Protein AF-A0A948BSV2-F1 (afdb_monomer)

Solvent-accessible surface area (backbone atoms only — not comparable to full-atom values): 12204 Å² total; per-residue (Å²): 133,83,90,84,91,90,84,92,81,91,85,84,90,86,90,88,87,88,84,88,88,82,87,77,81,75,79,64,66,68,58,57,52,53,52,52,52,52,53,51,51,54,49,50,51,52,51,51,52,51,50,52,50,48,50,53,50,48,53,65,67,64,44,73,76,69,68,87,73,65,77,72,71,57,87,79,64,66,93,83,72,59,52,78,78,44,68,70,62,93,48,102,83,51,86,59,39,58,26,35,53,96,90,41,45,30,25,37,88,92,45,84,39,79,55,79,94,67,52,73,91,53,52,33,33,71,54,83,42,34,30,36,34,92,85,50,39,28,34,64,85,43,73,42,87,86,60,47,81,91,54,54,43,78,31,53,82,55,33,30,32,21,87,84,39,26,28,51,74,69,37,79,46,84,95,50,64,38,86,65,42,42,65,92,35,60,75,55,65,58,130

Mean predicted aligned error: 18.23 Å

Radius of gyration: 42.75 Å; Cα contacts (8 Å, |Δi|>4): 219; chains: 1; bounding box: 89×133×41 Å

Foldseek 3Di:
DDDDDDDDDDDDDDDDDDDDDDDPPDPDPVVVVVVVVVVVVVVVVVVVVVVVVVVVVVVVVPPPPPPPPPPPPPPPPDPDAADDAAADDPDPPDQQQWHDDPLWIFGQPVHTHTAPPDPSVQWGHQDNQWIDGPPFIGGRNDTQPPDDPVAWDALDDQWIDGQPAIDGSSDGDPPQHRVQGHSVCNVSRHD

Structure (mmCIF, N/CA/C/O backbone):
data_AF-A0A948BSV2-F1
#
_entry.id   AF-A0A948BSV2-F1
#
loop_
_atom_site.group_PDB
_atom_site.id
_atom_site.type_symbol
_atom_site.label_atom_id
_atom_site.label_alt_id
_atom_site.label_comp_id
_atom_site.label_asym_id
_atom_site.label_entity_id
_atom_site.label_seq_id
_atom_site.pdbx_PDB_ins_code
_atom_site.Cartn_x
_atom_site.Cartn_y
_atom_site.Cartn_z
_atom_site.occupancy
_atom_site.B_iso_or_equiv
_atom_site.auth_seq_id
_atom_site.auth_comp_id
_atom_site.auth_asym_id
_atom_site.auth_atom_id
_atom_site.pdbx_PDB_model_num
ATOM 1 N N . MET A 1 1 ? 75.341 115.757 19.088 1.00 34.91 1 MET A N 1
ATOM 2 C CA . MET A 1 1 ? 74.831 116.134 20.422 1.00 34.91 1 MET A CA 1
ATOM 3 C C . MET A 1 1 ? 73.312 116.107 20.345 1.00 34.91 1 MET A C 1
ATOM 5 O O . MET A 1 1 ? 72.827 116.637 19.361 1.00 34.91 1 MET A O 1
ATOM 9 N N . GLN A 1 2 ? 72.667 115.448 21.320 1.00 34.28 2 GLN A N 1
ATOM 10 C CA . GLN A 1 2 ? 71.325 115.682 21.907 1.00 34.28 2 GLN A CA 1
ATOM 11 C C . GLN A 1 2 ? 70.046 115.849 21.043 1.00 34.28 2 GLN A C 1
ATOM 13 O O . GLN A 1 2 ? 70.074 116.563 20.054 1.00 34.28 2 GLN A O 1
ATOM 18 N N . GLU A 1 3 ? 68.951 115.242 21.563 1.00 42.91 3 GLU A N 1
ATOM 19 C CA . GLU A 1 3 ? 67.552 115.757 21.702 1.00 42.91 3 GLU A CA 1
ATOM 20 C C . GLU A 1 3 ? 66.772 116.194 20.429 1.00 42.91 3 GLU A C 1
ATOM 22 O O . GLU A 1 3 ? 67.365 116.439 19.395 1.00 42.91 3 GLU A O 1
ATOM 27 N N . GLU A 1 4 ? 65.435 116.273 20.322 1.00 43.12 4 GLU A N 1
ATOM 28 C CA . GLU A 1 4 ? 64.277 116.299 21.235 1.00 43.12 4 GLU A CA 1
ATOM 29 C C . GLU A 1 4 ? 62.953 116.092 20.417 1.00 43.12 4 GLU A C 1
ATOM 31 O O . GLU A 1 4 ? 62.956 116.038 19.190 1.00 43.12 4 GLU A O 1
ATOM 36 N N . ILE A 1 5 ? 61.842 115.995 21.155 1.00 44.81 5 ILE A N 1
ATOM 37 C CA . ILE A 1 5 ? 60.370 115.845 20.930 1.00 44.81 5 ILE A CA 1
ATOM 38 C C . ILE A 1 5 ? 59.668 116.665 19.798 1.00 44.81 5 ILE A C 1
ATOM 40 O O . ILE A 1 5 ? 60.128 117.755 19.481 1.00 44.81 5 ILE A O 1
ATOM 44 N N . ASN A 1 6 ? 58.486 116.201 19.296 1.00 38.53 6 ASN A N 1
ATOM 45 C CA . ASN A 1 6 ? 57.097 116.807 19.339 1.00 38.53 6 ASN A CA 1
ATOM 46 C C . ASN A 1 6 ? 56.126 116.386 18.155 1.00 38.53 6 ASN A C 1
ATOM 48 O O . ASN A 1 6 ? 56.618 115.787 17.205 1.00 38.53 6 ASN A O 1
ATOM 52 N N . PRO A 1 7 ? 54.767 116.605 18.174 1.00 62.44 7 PRO A N 1
ATOM 53 C CA . PRO A 1 7 ? 53.733 115.584 17.861 1.00 62.44 7 PRO A CA 1
ATOM 54 C C . PRO A 1 7 ? 52.505 116.083 17.003 1.00 62.44 7 PRO A C 1
ATOM 56 O O . PRO A 1 7 ? 52.561 117.167 16.434 1.00 62.44 7 PRO A O 1
ATOM 59 N N . GLN A 1 8 ? 51.370 115.332 17.033 1.00 43.94 8 GLN A N 1
ATOM 60 C CA . GLN A 1 8 ? 49.931 115.741 16.845 1.00 43.94 8 GLN A CA 1
ATOM 61 C C . GLN A 1 8 ? 49.466 116.156 15.406 1.00 43.94 8 GLN A C 1
ATOM 63 O O . GLN A 1 8 ? 50.193 116.865 14.733 1.00 43.94 8 GLN A O 1
ATOM 68 N N . LYS A 1 9 ? 48.271 115.857 14.829 1.00 49.16 9 LYS A N 1
ATOM 69 C CA . LYS A 1 9 ? 46.965 115.255 15.229 1.00 49.16 9 LYS A CA 1
ATOM 70 C C . LYS A 1 9 ? 45.984 115.168 13.997 1.00 49.16 9 LYS A C 1
ATOM 72 O O . LYS A 1 9 ? 45.966 116.138 13.253 1.00 49.16 9 LYS A O 1
ATOM 77 N N . LEU A 1 10 ? 45.190 114.070 13.881 1.00 42.94 10 LEU A N 1
ATOM 78 C CA . LEU A 1 10 ? 43.762 113.817 13.427 1.00 42.94 10 LEU A CA 1
ATOM 79 C C . LEU A 1 10 ? 43.156 114.523 12.166 1.00 42.94 10 LEU A C 1
ATOM 81 O O . LEU A 1 10 ? 43.584 115.615 11.833 1.00 42.94 10 LEU A O 1
ATOM 85 N N . ASP A 1 11 ? 42.112 114.070 11.435 1.00 42.62 11 ASP A N 1
ATOM 86 C CA . ASP A 1 11 ? 41.088 112.990 11.512 1.00 42.62 11 ASP A CA 1
ATOM 87 C C . ASP A 1 11 ? 40.293 112.878 10.167 1.00 42.62 11 ASP A C 1
ATOM 89 O O . ASP A 1 11 ? 40.319 113.832 9.389 1.00 42.62 11 ASP A O 1
ATOM 93 N N . GLY A 1 12 ? 39.490 111.803 9.986 1.00 41.22 12 GLY A N 1
ATOM 94 C CA . GLY A 1 12 ? 38.297 111.680 9.088 1.00 41.22 12 GLY A CA 1
ATOM 95 C C . GLY A 1 12 ? 38.502 110.918 7.749 1.00 41.22 12 GLY A C 1
ATOM 96 O O . GLY A 1 12 ? 39.270 111.401 6.927 1.00 41.22 12 GLY A O 1
ATOM 97 N N . GLN A 1 13 ? 38.007 109.689 7.460 1.00 43.03 13 GLN A N 1
ATOM 98 C CA . GLN A 1 13 ? 36.646 109.063 7.454 1.00 43.03 13 GLN A CA 1
ATOM 99 C C . GLN A 1 13 ? 35.821 109.486 6.205 1.00 43.03 13 GLN A C 1
ATOM 101 O O . GLN A 1 13 ? 35.813 110.675 5.920 1.00 43.03 13 GLN A O 1
ATOM 106 N N . ASP A 1 14 ? 35.097 108.696 5.391 1.00 48.59 14 ASP A N 1
ATOM 107 C CA . ASP A 1 14 ? 34.621 107.296 5.238 1.00 48.59 14 ASP A CA 1
ATOM 108 C C . ASP A 1 14 ? 33.978 107.201 3.832 1.00 48.59 14 ASP A C 1
ATOM 110 O O . ASP A 1 14 ? 33.421 108.211 3.404 1.00 48.59 14 ASP A O 1
ATOM 114 N N . ASP A 1 15 ? 33.974 106.029 3.183 1.00 35.66 15 ASP A N 1
ATOM 115 C CA . ASP A 1 15 ? 32.836 105.543 2.375 1.00 35.66 15 ASP A CA 1
ATOM 116 C C . ASP A 1 15 ? 33.090 104.172 1.709 1.00 35.66 15 ASP A C 1
ATOM 118 O O . ASP A 1 15 ? 33.976 103.967 0.880 1.00 35.66 15 ASP A O 1
ATOM 122 N N . GLY A 1 16 ? 32.256 103.194 2.075 1.00 46.00 16 GLY A N 1
ATOM 123 C CA . GLY A 1 16 ? 32.204 101.868 1.463 1.00 46.00 16 GLY A CA 1
ATOM 124 C C . GLY A 1 16 ? 31.186 101.742 0.326 1.00 46.00 16 GLY A C 1
ATOM 125 O O . GLY A 1 16 ? 30.224 102.499 0.244 1.00 46.00 16 GLY A O 1
ATOM 126 N N . GLN A 1 17 ? 31.335 100.686 -0.485 1.00 37.72 17 GLN A N 1
ATOM 127 C CA . GLN A 1 17 ? 30.221 99.979 -1.127 1.00 37.72 17 GLN A CA 1
ATOM 128 C C . GLN A 1 17 ? 30.491 98.468 -1.262 1.00 37.72 17 GLN A C 1
ATOM 130 O O . GLN A 1 17 ? 31.618 97.989 -1.332 1.00 37.72 17 GLN A O 1
ATOM 135 N N . SER A 1 18 ? 29.371 97.753 -1.240 1.00 47.44 18 SER A N 1
ATOM 136 C CA . SER A 1 18 ? 29.065 96.333 -1.049 1.00 47.44 18 SER A CA 1
ATOM 137 C C . SER A 1 18 ? 29.394 95.365 -2.193 1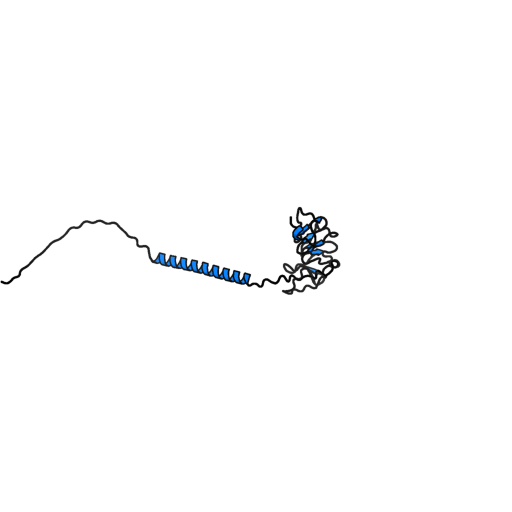.00 47.44 18 SER A C 1
ATOM 139 O O . SER A 1 18 ? 29.176 95.711 -3.350 1.00 47.44 18 SER A O 1
ATOM 141 N N . GLN A 1 19 ? 29.644 94.087 -1.861 1.00 37.41 19 GLN A N 1
ATOM 142 C CA . GLN A 1 19 ? 29.113 92.939 -2.620 1.00 37.41 19 GLN A CA 1
ATOM 143 C C . GLN A 1 19 ? 28.684 91.790 -1.689 1.00 37.41 19 GLN A C 1
ATOM 145 O O . GLN A 1 19 ? 29.468 91.259 -0.906 1.00 37.41 19 GLN A O 1
ATOM 150 N N . SER A 1 20 ? 27.410 91.411 -1.799 1.00 48.28 20 SER A N 1
ATOM 151 C CA . SER A 1 20 ? 26.830 90.162 -1.302 1.00 48.28 20 SER A CA 1
ATOM 152 C C . SER A 1 20 ? 27.115 89.017 -2.274 1.00 48.28 20 SER A C 1
ATOM 154 O O . SER A 1 20 ? 27.079 89.268 -3.475 1.00 48.28 20 SER A O 1
ATOM 156 N N . LEU A 1 21 ? 27.268 87.788 -1.765 1.00 41.25 21 LEU A N 1
ATOM 157 C CA . LEU A 1 21 ? 26.679 86.525 -2.264 1.00 41.25 21 LEU A CA 1
ATOM 158 C C . LEU A 1 21 ? 27.536 85.357 -1.764 1.00 41.25 21 LEU A C 1
ATOM 160 O O . LEU A 1 21 ? 28.619 85.170 -2.282 1.00 41.25 21 LEU A O 1
ATOM 164 N N . TYR A 1 22 ? 27.062 84.614 -0.760 1.00 35.84 22 TYR A N 1
ATOM 165 C CA . TYR A 1 22 ? 27.251 83.163 -0.557 1.00 35.84 22 TYR A CA 1
ATOM 166 C C . TYR A 1 22 ? 26.561 82.795 0.766 1.00 35.84 22 TYR A C 1
ATOM 168 O O . TYR A 1 22 ? 27.141 82.862 1.848 1.00 35.84 22 TYR A O 1
ATOM 176 N N . SER A 1 23 ? 25.279 82.432 0.698 1.00 40.66 23 SER A N 1
ATOM 177 C CA . SER A 1 23 ? 24.604 81.747 1.799 1.00 40.66 23 SER A CA 1
ATOM 178 C C . SER A 1 23 ? 25.071 80.291 1.820 1.00 40.66 23 SER A C 1
ATOM 180 O O . SER A 1 23 ? 24.557 79.458 1.075 1.00 40.66 23 SER A O 1
ATOM 182 N N . ASN A 1 24 ? 26.046 79.977 2.668 1.00 40.94 24 ASN A N 1
ATOM 183 C CA . ASN A 1 24 ? 26.421 78.596 2.953 1.00 40.94 24 ASN A CA 1
ATOM 184 C C . ASN A 1 24 ? 25.390 77.992 3.913 1.00 40.94 24 ASN A C 1
ATOM 186 O O . ASN A 1 24 ? 25.456 78.199 5.124 1.00 40.94 24 ASN A O 1
ATOM 190 N N . SER A 1 25 ? 24.423 77.242 3.383 1.00 51.66 25 SER A N 1
ATOM 191 C CA . SER A 1 25 ? 23.591 76.361 4.202 1.00 51.66 25 SER A CA 1
ATOM 192 C C . SER A 1 25 ? 24.462 75.219 4.731 1.00 51.66 25 SER A C 1
ATOM 194 O O . SER A 1 25 ? 24.809 74.295 3.994 1.00 51.66 25 SER A O 1
ATOM 196 N N . THR A 1 26 ? 24.836 75.284 6.006 1.00 52.88 26 THR A N 1
ATOM 197 C CA . THR A 1 26 ? 25.533 74.201 6.701 1.00 52.88 26 THR A CA 1
ATOM 198 C C . THR A 1 26 ? 24.596 72.994 6.854 1.00 52.88 26 THR A C 1
ATOM 200 O O . THR A 1 26 ? 23.470 73.138 7.341 1.00 52.88 26 THR A O 1
ATOM 203 N N . PRO A 1 27 ? 25.008 71.781 6.446 1.00 55.66 27 PRO A N 1
ATOM 204 C CA . PRO A 1 27 ? 24.197 70.590 6.652 1.00 55.66 27 PRO A CA 1
ATOM 205 C C . PRO A 1 27 ? 23.993 70.339 8.152 1.00 55.66 27 PRO A C 1
ATOM 207 O O . PRO A 1 27 ? 24.952 70.267 8.919 1.00 55.66 27 PRO A O 1
ATOM 210 N N . SER A 1 28 ? 22.736 70.205 8.581 1.00 56.78 28 SER A N 1
ATOM 211 C CA . SER A 1 28 ? 22.386 69.940 9.980 1.00 56.78 28 SER A CA 1
ATOM 212 C C . SER A 1 28 ? 23.013 68.624 10.455 1.00 56.78 28 SER A C 1
ATOM 214 O O . SER A 1 28 ? 22.580 67.535 10.070 1.00 56.78 28 SER A O 1
ATOM 216 N N . THR A 1 29 ? 24.012 68.726 11.331 1.00 61.12 29 THR A N 1
ATOM 217 C CA . THR A 1 29 ? 24.759 67.613 11.950 1.00 61.12 29 THR A CA 1
ATOM 218 C C . THR A 1 29 ? 23.860 66.586 12.649 1.00 61.12 29 THR A C 1
ATOM 220 O O . THR A 1 29 ? 24.218 65.416 12.761 1.00 61.12 29 THR A O 1
ATOM 223 N N . LYS A 1 30 ? 22.638 66.983 13.034 1.00 61.47 30 LYS A N 1
ATOM 224 C CA . LYS A 1 30 ? 21.620 66.102 13.624 1.00 61.47 30 LYS A CA 1
ATOM 225 C C . LYS A 1 30 ? 21.131 65.013 12.658 1.00 61.47 30 LYS A C 1
ATOM 227 O O . LYS A 1 30 ? 20.863 63.900 13.095 1.00 61.47 30 LYS A O 1
ATOM 232 N N . LYS A 1 31 ? 21.043 65.298 11.350 1.00 65.94 31 LYS A N 1
ATOM 233 C CA . LYS A 1 31 ? 20.576 64.322 10.342 1.00 65.94 31 LYS A CA 1
ATOM 234 C C . LYS A 1 31 ? 21.613 63.230 10.070 1.00 65.94 31 LYS A C 1
ATOM 236 O O . LYS A 1 31 ? 21.245 62.070 9.913 1.00 65.94 31 LYS A O 1
ATOM 241 N N . PHE A 1 32 ? 22.896 63.589 10.083 1.00 71.56 32 PHE A N 1
ATOM 242 C CA . PHE A 1 32 ? 23.994 62.631 9.926 1.00 71.56 32 PHE A CA 1
ATOM 243 C C . PHE A 1 32 ? 24.106 61.685 11.125 1.00 71.56 32 PHE A C 1
ATOM 245 O O . PHE A 1 32 ? 24.328 60.494 10.931 1.00 71.56 32 PHE A O 1
ATOM 252 N N . GLY A 1 33 ? 23.868 62.183 12.344 1.00 77.44 33 GLY A N 1
ATOM 253 C CA . GLY A 1 33 ? 23.822 61.339 13.543 1.00 77.44 33 GLY A CA 1
ATOM 254 C C . GLY A 1 33 ? 22.708 60.290 13.489 1.00 77.44 33 GLY A C 1
ATOM 255 O O . GLY A 1 33 ? 22.953 59.120 13.763 1.00 77.44 33 GLY A O 1
ATOM 256 N N . ILE A 1 34 ? 21.502 60.680 13.064 1.00 82.44 34 ILE A N 1
ATOM 257 C CA . ILE A 1 34 ? 20.364 59.753 12.931 1.00 82.44 34 ILE A CA 1
ATOM 258 C C . ILE A 1 34 ? 20.634 58.700 11.848 1.00 82.44 34 ILE A C 1
ATOM 260 O O . ILE A 1 34 ? 20.382 57.519 12.071 1.00 82.44 34 ILE A O 1
ATOM 264 N N . LEU A 1 35 ? 21.194 59.101 10.702 1.00 84.88 35 LEU A N 1
ATOM 265 C CA . LEU A 1 35 ? 21.550 58.169 9.629 1.00 84.88 35 LEU A CA 1
ATOM 266 C C . LEU A 1 35 ? 22.591 57.140 10.090 1.00 84.88 35 LEU A C 1
ATOM 268 O O . LEU A 1 35 ? 22.445 55.954 9.809 1.00 84.88 35 LEU A O 1
ATOM 272 N N . LEU A 1 36 ? 23.607 57.579 10.837 1.00 86.06 36 LEU A N 1
ATOM 273 C CA . LEU A 1 36 ? 24.637 56.693 11.378 1.00 86.06 36 LEU A CA 1
ATOM 274 C C . LEU A 1 36 ? 24.054 55.680 12.375 1.00 86.06 36 LEU A C 1
ATOM 276 O O . LEU A 1 36 ? 24.423 54.509 12.340 1.00 86.06 36 LEU A O 1
ATOM 280 N N . ILE A 1 37 ? 23.110 56.109 13.218 1.00 87.69 37 ILE A N 1
ATOM 281 C CA . ILE A 1 37 ? 22.396 55.222 14.148 1.00 87.69 37 ILE A CA 1
ATOM 282 C C . ILE A 1 37 ? 21.572 54.183 13.377 1.00 87.69 37 ILE A C 1
ATOM 284 O O . ILE A 1 37 ? 21.631 53.002 13.705 1.00 87.69 37 ILE A O 1
ATOM 288 N N . ILE A 1 38 ? 20.852 54.585 12.326 1.00 89.31 38 ILE A N 1
ATOM 289 C CA . ILE A 1 38 ? 20.072 53.654 11.494 1.00 89.31 38 ILE A CA 1
ATOM 290 C C . ILE A 1 38 ? 20.990 52.628 10.818 1.00 89.31 38 ILE A C 1
ATOM 292 O O . ILE A 1 38 ? 20.699 51.436 10.853 1.00 89.31 38 ILE A O 1
ATOM 296 N N . LEU A 1 39 ? 22.120 53.063 10.252 1.00 89.81 39 LEU A N 1
ATOM 297 C CA . LEU A 1 39 ? 23.092 52.163 9.624 1.00 89.81 39 LEU A CA 1
ATOM 298 C C . LEU A 1 39 ? 23.692 51.168 10.628 1.00 89.81 39 LEU A C 1
ATOM 300 O O . LEU A 1 39 ? 23.835 49.990 10.304 1.00 89.81 39 LEU A O 1
ATOM 304 N N . LEU A 1 40 ? 23.977 51.611 11.856 1.00 92.44 40 LEU A N 1
ATOM 305 C CA . LEU A 1 40 ? 24.417 50.734 12.944 1.00 92.44 40 LEU A CA 1
ATOM 306 C C . LEU A 1 40 ? 23.352 49.697 13.315 1.00 92.44 40 LEU A C 1
ATOM 308 O O . LEU A 1 40 ? 23.679 48.524 13.470 1.00 92.44 40 LEU A O 1
ATOM 312 N N . LEU A 1 41 ? 22.081 50.097 13.415 1.00 91.81 41 LEU A N 1
ATOM 313 C CA . LEU A 1 41 ? 20.986 49.171 13.717 1.00 91.81 41 LEU A CA 1
ATOM 314 C C . LEU A 1 41 ? 20.804 48.125 12.611 1.00 91.81 41 LEU A C 1
ATOM 316 O O . LEU A 1 41 ? 20.670 46.942 12.910 1.00 91.81 41 LEU A O 1
ATOM 320 N N . VAL A 1 42 ? 20.864 48.533 11.340 1.00 89.94 42 VAL A N 1
ATOM 321 C CA . VAL A 1 42 ? 20.790 47.609 10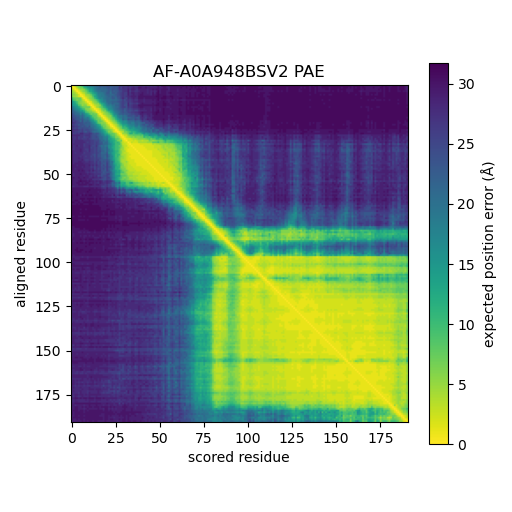.196 1.00 89.94 42 VAL A CA 1
ATOM 322 C C . VAL A 1 42 ? 21.958 46.623 10.216 1.00 89.94 42 VAL A C 1
ATOM 324 O O . VAL A 1 42 ? 21.755 45.423 10.038 1.00 89.94 42 VAL A O 1
ATOM 327 N N . PHE A 1 43 ? 23.173 47.101 10.495 1.00 93.19 43 PHE A N 1
ATOM 328 C CA . PHE A 1 43 ? 24.347 46.241 10.615 1.00 93.19 43 PHE A CA 1
ATOM 329 C C . PHE A 1 43 ? 24.195 45.217 11.749 1.00 93.19 43 PHE A C 1
ATOM 331 O O . PHE A 1 43 ? 24.455 44.034 11.545 1.00 93.19 43 PHE A O 1
ATOM 338 N N . ILE A 1 44 ? 23.699 45.641 12.916 1.00 92.00 44 ILE A N 1
ATOM 339 C CA . ILE A 1 44 ? 23.429 44.749 14.052 1.00 92.00 44 ILE A CA 1
ATOM 340 C C . ILE A 1 44 ? 22.406 43.670 13.672 1.00 92.00 44 ILE A C 1
ATOM 342 O O . ILE A 1 44 ? 22.625 42.501 13.976 1.00 92.00 44 ILE A O 1
ATOM 346 N N . VAL A 1 45 ? 21.330 44.021 12.959 1.00 90.44 45 VAL A N 1
ATOM 347 C CA . VAL A 1 45 ? 20.322 43.047 12.500 1.00 90.44 45 VAL A CA 1
ATOM 348 C C . VAL A 1 45 ? 20.926 42.023 11.536 1.00 90.44 45 VAL A C 1
ATOM 350 O O . VAL A 1 45 ? 20.643 40.831 11.667 1.00 90.44 45 VAL A O 1
ATOM 353 N N . ILE A 1 46 ? 21.785 42.449 10.605 1.00 90.12 46 ILE A N 1
ATOM 354 C CA . ILE A 1 46 ? 22.472 41.546 9.666 1.00 90.12 46 ILE A CA 1
ATOM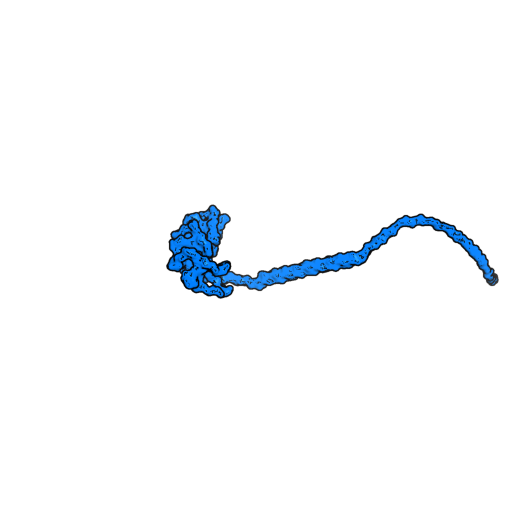 355 C C . ILE A 1 46 ? 23.406 40.595 10.421 1.00 90.12 46 ILE A C 1
ATOM 357 O O . ILE A 1 46 ? 23.392 39.391 10.167 1.00 90.12 46 ILE A O 1
ATOM 361 N N . VAL A 1 47 ? 24.176 41.110 11.383 1.00 92.50 47 VAL A N 1
ATOM 362 C CA . VAL A 1 47 ? 25.079 40.300 12.212 1.00 92.50 47 VAL A CA 1
ATOM 363 C C . VAL A 1 47 ? 24.292 39.295 13.053 1.00 92.50 47 VAL A C 1
ATOM 365 O O . VAL A 1 47 ? 24.633 38.116 13.056 1.00 92.50 47 VAL A O 1
ATOM 368 N N . ILE A 1 48 ? 23.206 39.718 13.707 1.00 92.19 48 ILE A N 1
ATOM 369 C CA . ILE A 1 48 ? 22.339 38.831 14.497 1.00 92.19 48 ILE A CA 1
ATOM 370 C C . ILE A 1 48 ? 21.710 37.753 13.609 1.00 92.19 48 ILE A C 1
ATOM 372 O O . ILE A 1 48 ? 21.740 36.582 13.974 1.00 92.19 48 ILE A O 1
ATOM 376 N N . SER A 1 49 ? 21.200 38.117 12.430 1.00 88.62 49 SER A N 1
ATOM 377 C CA . SER A 1 49 ? 20.622 37.164 11.471 1.00 88.62 49 SER A CA 1
ATOM 378 C C . SER A 1 49 ? 21.666 36.159 10.978 1.00 88.62 49 SER A C 1
ATOM 380 O O . SER A 1 49 ? 21.378 34.970 10.888 1.00 88.62 49 SER A O 1
ATOM 382 N N . GLY A 1 50 ? 22.897 36.611 10.722 1.00 91.62 50 GLY A N 1
ATOM 383 C CA . GLY A 1 50 ? 24.019 35.749 10.353 1.00 91.62 50 GLY A CA 1
ATOM 384 C C . GLY A 1 50 ? 24.449 34.809 11.481 1.00 91.62 50 GLY A C 1
ATOM 385 O O . GLY A 1 50 ? 24.723 33.641 11.224 1.00 91.62 50 GLY A O 1
ATOM 386 N N . ILE A 1 51 ? 24.458 35.282 12.731 1.00 88.56 51 ILE A N 1
ATOM 387 C CA . ILE A 1 51 ? 24.743 34.457 13.914 1.00 88.56 51 ILE A CA 1
ATOM 388 C C . ILE A 1 51 ? 23.629 33.429 14.129 1.00 88.56 51 ILE A C 1
ATOM 390 O O . ILE A 1 51 ? 23.931 32.260 14.330 1.00 88.56 51 ILE A O 1
ATOM 394 N N . LEU A 1 52 ? 22.356 33.824 14.035 1.00 84.38 52 LEU A N 1
ATOM 395 C CA . LEU A 1 52 ? 21.207 32.913 14.112 1.00 84.38 52 LEU A CA 1
ATOM 396 C C . LEU A 1 52 ? 21.266 31.851 13.014 1.00 84.38 52 LEU A C 1
ATOM 398 O O . LEU A 1 52 ? 21.120 30.670 13.307 1.00 84.38 52 LEU A O 1
ATOM 402 N N . TYR A 1 53 ? 21.554 32.257 11.777 1.00 79.44 53 TYR A N 1
ATOM 403 C CA . TYR A 1 53 ? 21.752 31.344 10.656 1.00 79.44 53 TYR A CA 1
ATOM 404 C C . TYR A 1 53 ? 22.929 30.392 10.897 1.00 79.44 53 TYR A C 1
ATOM 406 O O . TYR A 1 53 ? 22.830 29.199 10.630 1.00 79.44 53 TYR A O 1
ATOM 414 N N . PHE A 1 54 ? 24.042 30.892 11.436 1.00 82.75 54 PHE A N 1
ATOM 415 C CA . PHE A 1 54 ? 25.210 30.078 11.757 1.00 82.75 54 PHE A CA 1
ATOM 416 C C . PHE A 1 54 ? 24.930 29.086 12.892 1.00 82.75 54 PHE A C 1
ATOM 418 O O . PHE A 1 54 ? 25.336 27.933 12.792 1.00 82.75 54 PHE A O 1
ATOM 425 N N . ILE A 1 55 ? 24.202 29.503 13.934 1.00 75.44 55 ILE A N 1
ATOM 426 C CA . ILE A 1 55 ? 23.752 28.628 15.023 1.00 75.44 55 ILE A CA 1
ATOM 427 C C . ILE A 1 55 ? 22.812 27.560 14.464 1.00 75.44 55 ILE A C 1
ATOM 429 O O . ILE A 1 55 ? 23.084 26.385 14.666 1.00 75.44 55 ILE A O 1
ATOM 433 N N . GLN A 1 56 ? 21.783 27.935 13.694 1.00 73.00 56 GLN A N 1
ATOM 434 C CA . GLN A 1 56 ? 20.879 26.981 13.038 1.00 73.00 56 GLN A CA 1
ATOM 435 C C . GLN A 1 56 ? 21.646 25.993 12.153 1.00 73.00 56 GLN A C 1
ATOM 437 O O . GLN A 1 56 ? 21.434 24.789 12.249 1.00 73.00 56 GLN A O 1
ATOM 442 N N . ARG A 1 57 ? 22.586 26.475 11.332 1.00 74.69 57 ARG A N 1
ATOM 443 C CA . ARG A 1 57 ? 23.426 25.632 10.474 1.00 74.69 57 ARG A CA 1
ATOM 444 C C . ARG A 1 57 ? 24.307 24.687 11.286 1.00 74.69 57 ARG A C 1
ATOM 446 O O . ARG A 1 57 ? 24.444 23.531 10.905 1.00 74.69 57 ARG A O 1
ATOM 453 N N . LYS A 1 58 ? 24.896 25.156 12.387 1.00 71.06 58 LYS A N 1
ATOM 454 C CA . LYS A 1 58 ? 25.709 24.322 13.276 1.00 71.06 58 LYS A CA 1
ATOM 455 C C . LYS A 1 58 ? 24.846 23.272 13.982 1.00 71.06 58 LYS A C 1
ATOM 457 O O . LYS A 1 58 ? 25.241 22.118 14.007 1.00 71.06 58 LYS A O 1
ATOM 462 N N . THR A 1 59 ? 23.644 23.624 14.439 1.00 61.41 59 THR A N 1
ATOM 463 C CA . THR A 1 59 ? 22.662 22.675 14.994 1.00 61.41 59 THR A CA 1
ATOM 464 C C . THR A 1 59 ? 22.204 21.640 13.959 1.00 61.41 59 THR A C 1
ATOM 466 O O . THR A 1 59 ? 22.029 20.483 14.312 1.00 61.41 59 THR A O 1
ATOM 469 N N . LEU A 1 60 ? 22.068 22.013 12.680 1.00 58.62 60 LEU A N 1
ATOM 470 C CA . LEU A 1 60 ? 21.761 21.079 11.585 1.00 58.62 60 LEU A CA 1
ATOM 471 C C . LEU A 1 60 ? 22.942 20.174 11.201 1.00 58.62 60 LEU A C 1
ATOM 473 O O . LEU A 1 60 ? 22.720 19.073 10.715 1.00 58.62 60 LEU A O 1
ATOM 477 N N . GLN A 1 61 ? 24.186 20.623 11.399 1.00 58.91 61 GLN A N 1
ATOM 478 C CA . GLN A 1 61 ? 25.390 19.821 11.138 1.00 58.91 61 GLN A CA 1
ATOM 479 C C . GLN A 1 61 ? 25.824 18.959 12.331 1.00 58.91 61 GLN A C 1
ATOM 481 O O . GLN A 1 61 ? 26.526 17.973 12.134 1.00 58.91 61 GLN A O 1
ATOM 486 N N . GLU A 1 62 ? 25.422 19.332 13.548 1.00 51.84 62 GLU A N 1
ATOM 487 C CA . GLU A 1 62 ? 25.633 18.569 14.786 1.00 51.84 62 GLU A CA 1
ATOM 488 C C . GLU A 1 62 ? 24.404 17.750 15.201 1.00 51.84 62 GLU A C 1
ATOM 490 O O . GLU A 1 62 ? 24.455 17.050 16.213 1.00 51.84 62 GLU A O 1
ATOM 495 N N . LEU A 1 63 ? 23.315 17.788 14.419 1.00 50.22 63 LEU A N 1
ATOM 496 C CA . LEU A 1 63 ? 22.328 16.715 14.449 1.00 50.22 63 LEU A CA 1
ATOM 497 C C . LEU A 1 63 ? 23.123 15.430 14.209 1.00 50.22 63 LEU A C 1
ATOM 499 O O . LEU A 1 63 ? 23.826 15.360 13.193 1.00 50.22 63 LEU A O 1
ATOM 503 N N . PRO A 1 64 ? 23.094 14.452 15.135 1.00 46.53 64 PRO A N 1
ATOM 504 C CA . PRO A 1 64 ? 23.686 13.166 14.846 1.00 46.53 64 PRO A CA 1
ATOM 505 C C . PRO A 1 64 ? 23.078 12.748 13.517 1.00 46.53 64 PRO A C 1
ATOM 507 O O . PRO A 1 64 ? 21.855 12.726 13.373 1.00 46.53 64 PRO A O 1
ATOM 510 N N . ILE A 1 65 ? 23.934 12.514 12.522 1.00 45.44 65 ILE A N 1
ATOM 511 C CA . ILE A 1 65 ? 23.552 11.703 11.378 1.00 45.44 65 ILE A CA 1
ATOM 512 C C . ILE A 1 65 ? 23.057 10.441 12.065 1.00 45.44 65 ILE A C 1
ATOM 514 O O . ILE A 1 65 ? 23.876 9.708 12.627 1.00 45.44 65 ILE A O 1
ATOM 518 N N . LEU A 1 66 ? 21.733 10.292 12.186 1.00 38.91 66 LEU A N 1
ATOM 519 C CA . LEU A 1 66 ? 21.143 9.060 12.669 1.00 38.91 66 LEU A CA 1
ATOM 520 C C . LEU A 1 66 ? 21.850 8.007 11.826 1.00 38.91 66 LEU A C 1
ATOM 522 O O . LEU A 1 66 ? 21.852 8.149 10.592 1.00 38.91 66 LEU A O 1
ATOM 526 N N . PRO A 1 67 ? 22.591 7.070 12.446 1.00 37.44 67 PRO A N 1
ATOM 527 C CA . PRO A 1 67 ? 23.184 6.009 11.667 1.00 37.44 67 PRO A CA 1
ATOM 528 C C . PRO A 1 67 ? 22.054 5.448 10.813 1.00 37.44 67 PRO A C 1
ATOM 530 O O . PRO A 1 67 ? 20.907 5.392 11.258 1.00 37.44 67 PRO A O 1
ATOM 533 N N . ALA A 1 68 ? 22.367 5.099 9.571 1.00 42.69 68 ALA A N 1
ATOM 534 C CA . ALA A 1 68 ? 21.459 4.417 8.663 1.00 42.69 68 ALA A CA 1
ATOM 535 C C . ALA A 1 68 ? 21.131 2.997 9.170 1.00 42.69 68 ALA A C 1
ATOM 537 O O . ALA A 1 68 ? 21.115 2.039 8.411 1.00 42.69 68 ALA A O 1
ATOM 538 N N . GLU A 1 69 ? 20.873 2.859 10.465 1.00 36.47 69 GLU A N 1
ATOM 539 C CA . GLU A 1 69 ? 20.097 1.816 11.096 1.00 36.47 69 GLU A CA 1
ATOM 540 C C . GLU A 1 69 ? 18.626 2.125 10.781 1.00 36.47 69 GLU A C 1
ATOM 542 O O . GLU A 1 69 ? 17.783 2.361 11.640 1.00 36.47 69 GLU A O 1
ATOM 547 N N . ILE A 1 70 ? 18.324 2.166 9.480 1.00 35.72 70 ILE A N 1
ATOM 548 C CA . ILE A 1 70 ? 17.020 1.721 9.030 1.00 35.72 70 ILE A CA 1
ATOM 549 C C . ILE A 1 70 ? 17.012 0.270 9.470 1.00 35.72 70 ILE A C 1
ATOM 551 O O . ILE A 1 70 ? 17.803 -0.528 8.969 1.00 35.72 70 ILE A O 1
ATOM 555 N N . TYR A 1 71 ? 16.198 -0.000 10.481 1.00 38.09 71 TYR A N 1
ATOM 556 C CA . TYR A 1 71 ? 15.601 -1.282 10.792 1.00 38.09 71 TYR A CA 1
ATOM 557 C C . TYR A 1 71 ? 15.664 -2.182 9.554 1.00 38.09 71 TYR A C 1
ATOM 559 O O . TYR A 1 71 ? 14.844 -2.059 8.641 1.00 38.09 71 TYR A O 1
ATOM 567 N N . GLU A 1 72 ? 16.674 -3.050 9.479 1.00 34.09 72 GLU A N 1
ATOM 568 C CA . GLU A 1 72 ? 16.591 -4.198 8.596 1.00 34.09 72 GLU A CA 1
ATOM 569 C C . GLU A 1 72 ? 15.457 -5.032 9.187 1.00 34.09 72 GLU A C 1
ATOM 571 O O . GLU A 1 72 ? 15.670 -5.863 10.067 1.00 34.09 72 GLU A O 1
ATOM 576 N N . LEU A 1 73 ? 14.220 -4.747 8.760 1.00 45.44 73 LEU A N 1
ATOM 577 C CA . LEU A 1 73 ? 13.164 -5.743 8.773 1.00 45.44 73 LEU A CA 1
ATOM 578 C C . LEU A 1 73 ? 13.797 -6.957 8.113 1.00 45.44 73 LEU A C 1
ATOM 580 O O . LEU A 1 73 ? 14.200 -6.883 6.952 1.00 45.44 73 LEU A O 1
ATOM 584 N N . ASP A 1 74 ? 14.008 -7.979 8.937 1.00 38.72 74 ASP A N 1
ATOM 585 C CA . ASP A 1 74 ? 14.831 -9.144 8.668 1.00 38.72 74 ASP A CA 1
ATOM 586 C C . ASP A 1 74 ? 14.741 -9.562 7.193 1.00 38.72 74 ASP A C 1
ATOM 588 O O . ASP A 1 74 ? 13.753 -10.154 6.762 1.00 38.72 74 ASP A O 1
ATOM 592 N N . LYS A 1 75 ? 15.780 -9.249 6.405 1.00 41.09 75 LYS A N 1
ATOM 593 C CA . LYS A 1 75 ? 15.892 -9.685 5.003 1.00 41.09 75 LYS A CA 1
ATOM 594 C C . LYS A 1 75 ? 16.021 -11.211 4.882 1.00 41.09 75 LYS A C 1
ATOM 596 O O . LYS A 1 75 ? 15.943 -11.728 3.772 1.00 41.09 75 LYS A O 1
ATOM 601 N N . ASN A 1 76 ? 16.186 -11.935 5.996 1.00 35.03 76 ASN A N 1
ATOM 602 C CA . ASN A 1 76 ? 16.077 -13.392 6.064 1.00 35.03 76 ASN A CA 1
ATOM 603 C C . ASN A 1 76 ? 14.689 -13.884 6.508 1.00 35.03 76 ASN A C 1
ATOM 605 O O . ASN A 1 76 ? 14.479 -15.101 6.560 1.00 35.03 76 ASN A O 1
ATOM 609 N N . SER A 1 77 ? 13.715 -12.998 6.743 1.00 37.28 77 SER A N 1
ATOM 610 C CA . SER A 1 77 ? 12.311 -13.388 6.850 1.00 37.28 77 SER A CA 1
ATOM 611 C C . SER A 1 77 ? 11.783 -13.648 5.443 1.00 37.28 77 SER A C 1
ATOM 613 O O . SER A 1 77 ? 11.202 -12.799 4.775 1.00 37.28 77 SER A O 1
ATOM 615 N N . THR A 1 78 ? 12.127 -14.839 4.962 1.00 29.27 78 THR A N 1
ATOM 616 C CA . THR A 1 78 ? 11.599 -15.531 3.789 1.00 29.27 78 THR A CA 1
ATOM 617 C C . THR A 1 78 ? 10.253 -14.959 3.336 1.00 29.27 78 THR A C 1
ATOM 619 O O . THR A 1 78 ? 9.236 -15.144 4.003 1.00 29.27 78 THR A O 1
ATOM 622 N N . VAL A 1 79 ? 10.250 -14.298 2.177 1.00 40.88 79 VAL A N 1
ATOM 623 C CA . VAL A 1 79 ? 9.055 -13.904 1.423 1.00 40.88 79 VAL A CA 1
ATOM 624 C C . VAL A 1 79 ? 8.052 -15.065 1.422 1.00 40.88 79 VAL A C 1
ATOM 626 O O . VAL A 1 79 ? 8.288 -16.066 0.750 1.00 40.88 79 VAL A O 1
ATOM 629 N N . SER A 1 80 ? 6.971 -14.977 2.210 1.00 36.25 80 SER A N 1
ATOM 630 C CA . SER A 1 80 ? 5.732 -15.759 2.004 1.00 36.25 80 SER A CA 1
ATOM 631 C C . SER A 1 80 ? 4.591 -15.466 2.988 1.00 36.25 80 SER A C 1
ATOM 633 O O . SER A 1 80 ? 3.440 -15.686 2.621 1.00 36.25 80 SER A O 1
ATOM 635 N N . GLU A 1 81 ? 4.837 -14.922 4.181 1.00 48.81 81 GLU A N 1
ATOM 636 C CA . GLU A 1 81 ? 3.762 -14.538 5.108 1.00 48.81 81 GLU A CA 1
ATOM 637 C C . GLU A 1 81 ? 3.935 -13.070 5.497 1.00 48.81 81 GLU A C 1
ATOM 639 O O . GLU A 1 81 ? 4.889 -12.702 6.171 1.00 48.81 81 GLU A O 1
ATOM 644 N N . GLY A 1 82 ? 3.048 -12.210 4.991 1.00 59.75 82 GLY A N 1
ATOM 645 C CA . GLY A 1 82 ? 3.077 -10.774 5.262 1.00 59.75 82 GLY A CA 1
ATOM 646 C C . GLY A 1 82 ? 3.060 -10.426 6.751 1.00 59.75 82 GLY A C 1
ATOM 647 O O . GLY A 1 82 ? 2.744 -11.247 7.614 1.00 59.75 82 GLY A O 1
ATOM 648 N N . ILE A 1 83 ? 3.409 -9.177 7.037 1.00 69.94 83 ILE A N 1
ATOM 649 C CA . ILE A 1 83 ? 3.625 -8.664 8.387 1.00 69.94 83 ILE A CA 1
ATOM 650 C C . ILE A 1 83 ? 2.315 -8.774 9.178 1.00 69.94 83 ILE A C 1
ATOM 652 O O . ILE A 1 83 ? 1.249 -8.331 8.735 1.00 69.94 83 ILE A O 1
ATOM 656 N N . LYS A 1 84 ? 2.395 -9.400 10.355 1.00 72.38 84 LYS A N 1
ATOM 657 C CA . LYS A 1 84 ? 1.251 -9.566 11.252 1.00 72.38 84 LYS A CA 1
ATOM 658 C C . LYS A 1 84 ? 0.865 -8.208 11.841 1.00 72.38 84 LYS A C 1
ATOM 660 O O . LYS A 1 84 ? 1.730 -7.465 12.286 1.00 72.38 84 LYS A O 1
ATOM 665 N N . LEU A 1 85 ? -0.432 -7.901 11.854 1.00 77.25 85 LEU A N 1
ATOM 666 C CA . LEU A 1 85 ? -0.944 -6.700 12.509 1.00 77.25 85 LEU A CA 1
ATOM 667 C C . LEU A 1 85 ? -0.758 -6.792 14.025 1.00 77.25 85 LEU A C 1
ATOM 669 O O . LEU A 1 85 ? -1.167 -7.778 14.645 1.00 77.25 85 LEU A O 1
ATOM 673 N N . GLU A 1 86 ? -0.195 -5.737 14.600 1.00 74.94 86 GLU A N 1
ATOM 674 C CA . GLU A 1 86 ? -0.063 -5.555 16.043 1.00 74.94 86 GLU A CA 1
ATOM 675 C C . GLU A 1 86 ? -1.095 -4.546 16.563 1.00 74.94 86 GLU A C 1
ATOM 677 O O . GLU A 1 86 ? -1.719 -3.800 15.792 1.00 74.94 86 GLU A O 1
ATOM 682 N N . GLU A 1 87 ? -1.324 -4.568 17.877 1.00 74.50 87 GLU A N 1
ATOM 683 C CA . GLU A 1 87 ? -2.205 -3.601 18.530 1.00 74.50 87 GLU A CA 1
ATOM 684 C C . GLU A 1 87 ? -1.647 -2.181 18.375 1.00 74.50 87 GLU A C 1
ATOM 686 O O . GLU A 1 87 ? -0.438 -1.971 18.313 1.00 74.50 87 GLU A O 1
ATOM 691 N N . CYS A 1 88 ? -2.532 -1.188 18.273 1.00 72.44 88 CYS A N 1
ATOM 692 C CA . CYS A 1 88 ? -2.113 0.202 18.111 1.00 72.44 88 CYS A CA 1
ATOM 693 C C . CYS A 1 88 ? -1.373 0.728 19.351 1.00 72.44 88 CYS A C 1
ATOM 695 O O . CYS A 1 88 ? -1.996 1.246 20.278 1.00 72.44 88 CYS A O 1
ATOM 697 N N . GLU A 1 89 ? -0.044 0.676 19.331 1.00 65.06 89 GLU A N 1
ATOM 698 C CA . GLU A 1 89 ? 0.808 1.351 20.306 1.00 65.06 89 GLU A CA 1
ATOM 699 C C . GLU A 1 89 ? 1.262 2.711 19.764 1.00 65.06 89 GLU A C 1
ATOM 701 O O . GLU A 1 89 ? 1.989 2.810 18.778 1.00 65.06 89 GLU A O 1
ATOM 706 N N . ILE A 1 90 ? 0.810 3.795 20.399 1.00 55.91 90 ILE A N 1
ATOM 707 C CA . ILE A 1 90 ? 1.237 5.160 20.064 1.00 55.91 90 ILE A CA 1
ATOM 708 C C . ILE A 1 90 ? 2.495 5.469 20.884 1.00 55.91 90 ILE A C 1
ATOM 710 O O . ILE A 1 90 ? 2.452 6.246 21.839 1.00 55.91 90 ILE A O 1
ATOM 714 N N . ASN A 1 91 ? 3.613 4.839 20.538 1.00 52.53 91 ASN A N 1
ATOM 715 C CA . ASN A 1 91 ? 4.903 5.127 21.158 1.00 52.53 91 ASN A CA 1
ATOM 716 C C . ASN A 1 91 ? 5.645 6.113 20.243 1.00 52.53 91 ASN A C 1
ATOM 718 O O . ASN A 1 91 ? 5.664 5.939 19.031 1.00 52.53 91 ASN A O 1
ATOM 722 N N . GLN A 1 92 ? 6.248 7.173 20.793 1.00 53.81 92 GLN A N 1
ATOM 723 C CA . GLN A 1 92 ? 6.941 8.201 19.988 1.00 53.81 92 GLN A CA 1
ATOM 724 C C . GLN A 1 92 ? 8.168 7.661 19.219 1.00 53.81 92 GLN A C 1
ATOM 726 O O . GLN A 1 92 ? 8.743 8.393 18.418 1.00 53.81 92 GLN A O 1
ATOM 731 N N . GLU A 1 93 ? 8.555 6.406 19.464 1.00 54.00 93 GLU A N 1
ATOM 732 C CA . GLU A 1 93 ? 9.747 5.755 18.910 1.00 54.00 93 GLU A CA 1
ATOM 733 C C . GLU A 1 93 ? 9.418 4.591 17.952 1.00 54.00 93 GLU A C 1
ATOM 735 O O . GLU A 1 93 ? 10.198 4.347 17.035 1.00 54.00 93 GLU A O 1
ATOM 740 N N . ASP A 1 94 ? 8.239 3.962 18.068 1.00 53.00 94 ASP A N 1
ATOM 741 C CA . ASP A 1 94 ? 7.806 2.858 17.201 1.00 53.00 94 ASP A CA 1
ATOM 742 C C . ASP A 1 94 ? 6.671 3.328 16.291 1.00 53.00 94 ASP A C 1
ATOM 744 O O . ASP A 1 94 ? 5.500 3.412 16.666 1.00 53.00 94 ASP A O 1
ATOM 748 N N . SER A 1 95 ? 7.031 3.686 15.063 1.00 56.00 95 SER A N 1
ATOM 749 C CA . SER A 1 95 ? 6.060 4.077 14.048 1.00 56.00 95 SER A CA 1
ATOM 750 C C . SER A 1 95 ? 5.508 2.824 13.370 1.00 56.00 95 SER A C 1
ATOM 752 O O . SER A 1 95 ? 6.008 2.380 12.342 1.00 56.00 95 SER A O 1
ATOM 754 N N . PHE A 1 96 ? 4.467 2.221 13.944 1.00 59.50 96 PHE A N 1
ATOM 755 C CA . PHE A 1 96 ? 3.680 1.234 13.206 1.00 59.50 96 PHE A CA 1
ATOM 756 C C . PHE A 1 96 ? 2.836 1.944 12.154 1.00 59.50 96 PHE A C 1
ATOM 758 O O . PHE A 1 96 ? 2.106 2.888 12.463 1.00 59.50 96 PHE A O 1
ATOM 765 N N . TYR A 1 97 ? 2.904 1.477 10.909 1.00 78.19 97 TYR A N 1
ATOM 766 C CA . TYR A 1 97 ? 2.136 2.072 9.818 1.00 78.19 97 TYR A CA 1
ATOM 767 C C . TYR A 1 97 ? 0.716 1.605 9.807 1.00 78.19 97 TYR A C 1
ATOM 769 O O . TYR A 1 97 ? -0.159 2.444 9.681 1.00 78.19 97 TYR A O 1
ATOM 777 N N . TYR A 1 98 ? 0.498 0.312 10.004 1.00 86.38 98 TYR A N 1
ATOM 778 C CA . TYR A 1 98 ? -0.821 -0.267 10.156 1.00 86.38 98 TYR A CA 1
ATOM 779 C C . TYR A 1 98 ? -0.921 -0.926 11.521 1.00 86.38 98 TYR A C 1
ATOM 781 O O . TYR A 1 98 ? -0.024 -1.667 11.918 1.00 86.38 98 TYR A O 1
ATOM 789 N N . CYS A 1 99 ? -2.018 -0.681 12.220 1.00 86.19 99 CYS A N 1
ATOM 790 C CA . CYS A 1 99 ? -2.282 -1.294 13.513 1.00 86.19 99 CYS A CA 1
ATOM 791 C C . CYS A 1 99 ? -3.770 -1.600 13.658 1.00 86.19 99 CYS A C 1
ATOM 793 O O . CYS A 1 99 ? -4.604 -1.037 12.941 1.00 86.19 99 CYS A O 1
ATOM 795 N N . ILE A 1 100 ? -4.106 -2.500 14.579 1.00 85.19 100 ILE A N 1
ATOM 796 C CA . ILE A 1 100 ? -5.488 -2.881 14.864 1.00 85.19 100 ILE A CA 1
ATOM 797 C C . ILE A 1 100 ? -5.878 -2.490 16.291 1.00 85.19 100 ILE A C 1
ATOM 799 O O . ILE A 1 100 ? -5.134 -2.699 17.241 1.00 85.19 100 ILE A O 1
ATOM 803 N N . GLU A 1 101 ? -7.070 -1.929 16.466 1.00 85.12 101 GLU A N 1
ATOM 804 C CA . GLU A 1 101 ? -7.658 -1.683 17.783 1.00 85.12 101 GLU A CA 1
ATOM 805 C C . GLU A 1 101 ? -9.160 -1.944 17.710 1.00 85.12 101 GLU A C 1
ATOM 807 O O . GLU A 1 101 ? -9.839 -1.433 16.823 1.00 85.12 101 GLU A O 1
ATOM 812 N N . ASN A 1 102 ? -9.699 -2.754 18.628 1.00 86.62 102 ASN A N 1
ATOM 813 C CA . ASN A 1 102 ? -11.122 -3.119 18.650 1.00 86.62 102 ASN A CA 1
ATOM 814 C C . ASN A 1 102 ? -11.642 -3.664 17.301 1.00 86.62 102 ASN A C 1
ATOM 816 O O . ASN A 1 102 ? -12.777 -3.391 16.912 1.00 86.62 102 ASN A O 1
ATOM 820 N N . ASN A 1 103 ? -10.812 -4.440 16.590 1.00 83.12 103 ASN A N 1
ATOM 821 C CA . ASN A 1 103 ? -11.085 -4.973 15.246 1.00 83.12 103 ASN A CA 1
ATOM 822 C C . ASN A 1 103 ? -11.214 -3.904 14.135 1.00 83.12 103 ASN A C 1
ATOM 824 O O . ASN A 1 103 ? -11.703 -4.196 13.045 1.00 83.12 103 ASN A O 1
ATOM 828 N N . ILE A 1 104 ? -10.771 -2.674 14.402 1.00 86.62 104 ILE A N 1
ATOM 829 C CA . ILE A 1 104 ? -10.673 -1.585 13.430 1.00 86.62 104 ILE A CA 1
ATOM 830 C C . ILE A 1 104 ? -9.202 -1.417 13.054 1.00 86.62 104 ILE A C 1
ATOM 832 O O . ILE A 1 104 ? -8.340 -1.371 13.931 1.00 86.62 104 ILE A O 1
ATOM 836 N N . ILE A 1 105 ? -8.918 -1.335 11.755 1.00 89.75 105 ILE A N 1
ATOM 837 C CA . ILE A 1 105 ? -7.561 -1.142 11.236 1.00 89.75 105 ILE A CA 1
ATOM 838 C C . ILE A 1 105 ? -7.316 0.347 10.999 1.00 89.75 105 ILE A C 1
ATOM 840 O O . ILE A 1 105 ? -8.153 1.052 10.428 1.00 89.75 105 ILE A O 1
ATOM 844 N N . TYR A 1 106 ? -6.150 0.814 11.428 1.00 88.06 106 TYR A N 1
ATOM 845 C CA . TYR A 1 106 ? -5.720 2.201 11.326 1.00 88.06 106 TYR A CA 1
ATOM 846 C C . TYR A 1 106 ? -4.396 2.317 10.581 1.00 88.06 106 TYR A C 1
ATOM 848 O O . TYR A 1 106 ? -3.598 1.385 10.607 1.00 88.06 106 TYR A O 1
ATOM 856 N N . TYR A 1 107 ? -4.163 3.482 9.970 1.00 87.69 107 TYR A N 1
ATOM 857 C CA . TYR A 1 107 ? -2.869 3.905 9.446 1.00 87.69 107 TYR A CA 1
ATOM 858 C C . TYR A 1 107 ? -2.334 5.122 10.215 1.00 87.69 107 TYR A C 1
ATOM 860 O O . TYR A 1 107 ? -3.107 6.063 10.406 1.00 87.69 107 TYR A O 1
ATOM 868 N N . SER A 1 108 ? -1.066 5.124 10.652 1.00 81.12 108 SER A N 1
ATOM 869 C CA . SER A 1 108 ? -0.551 6.087 11.660 1.00 81.12 108 SER A CA 1
ATOM 870 C C . SER A 1 108 ? 0.405 7.186 11.168 1.00 81.12 108 SER A C 1
ATOM 872 O O . SER A 1 108 ? 0.784 8.026 11.982 1.00 81.12 108 SER A O 1
ATOM 874 N N . TRP A 1 109 ? 0.815 7.219 9.889 1.00 75.44 109 TRP A N 1
ATOM 875 C CA . TRP A 1 109 ? 1.872 8.148 9.413 1.00 75.44 109 TRP A CA 1
ATOM 876 C C . TRP A 1 109 ? 1.524 9.638 9.632 1.00 75.44 109 TRP A C 1
ATOM 878 O O . TRP A 1 109 ? 2.356 10.411 10.094 1.00 75.44 109 TRP A O 1
ATOM 888 N N . GLU A 1 110 ? 0.284 10.055 9.340 1.00 71.31 110 GLU A N 1
ATOM 889 C CA . GLU A 1 110 ? -0.201 11.442 9.530 1.00 71.31 110 GLU A CA 1
ATOM 890 C C . GLU A 1 110 ? -1.165 11.549 10.723 1.00 71.31 110 GLU A C 1
ATOM 892 O O . GLU A 1 110 ? -2.162 12.275 10.697 1.00 71.31 110 GLU A O 1
ATOM 897 N N . GLY A 1 111 ? -0.893 10.768 11.769 1.00 75.88 111 GLY A N 1
ATOM 898 C CA . GLY A 1 111 ? -1.840 10.496 12.842 1.00 75.88 111 GLY A CA 1
ATOM 899 C C . GLY A 1 111 ? -2.718 9.285 12.535 1.00 75.88 111 GLY A C 1
ATOM 900 O O . GLY A 1 111 ? -2.631 8.676 11.474 1.00 75.88 111 GLY A O 1
ATOM 901 N N . LYS A 1 112 ? -3.560 8.914 13.503 1.00 82.56 112 LYS A N 1
ATOM 902 C CA . LYS A 1 112 ? -4.345 7.678 13.466 1.00 82.56 112 LYS A CA 1
ATOM 903 C C . LYS A 1 112 ? -5.579 7.827 12.572 1.00 82.56 112 LYS A C 1
ATOM 905 O O . LYS A 1 112 ? -6.575 8.427 12.978 1.00 82.56 112 LYS A O 1
ATOM 910 N N . LYS A 1 113 ? -5.527 7.257 11.367 1.00 87.88 113 LYS A N 1
ATOM 911 C CA . LYS A 1 113 ? -6.627 7.272 10.396 1.00 87.88 113 LYS A CA 1
ATOM 912 C C . LYS A 1 113 ? -7.251 5.894 10.246 1.00 87.88 113 LYS A C 1
ATOM 914 O O . LYS A 1 113 ? -6.562 4.942 9.913 1.00 87.88 113 LYS A O 1
ATOM 919 N N . GLU A 1 114 ? -8.557 5.800 10.464 1.00 89.69 114 GLU A N 1
ATOM 920 C CA . GLU A 1 114 ? -9.325 4.570 10.254 1.00 89.69 114 GLU A CA 1
ATOM 921 C C . GLU A 1 114 ? -9.398 4.206 8.765 1.00 89.69 114 GLU A C 1
ATOM 923 O O . GLU A 1 114 ? -9.656 5.068 7.918 1.00 89.69 114 GLU A O 1
ATOM 928 N N . LEU A 1 115 ? -9.188 2.926 8.451 1.00 89.81 115 LEU A N 1
ATOM 929 C CA . LEU A 1 115 ? -9.399 2.376 7.116 1.00 89.81 115 LEU A CA 1
ATOM 930 C C . LEU A 1 115 ? -10.778 1.711 7.054 1.00 89.81 115 LEU A C 1
ATOM 932 O O . LEU A 1 115 ? -11.056 0.737 7.750 1.00 89.81 115 LEU A O 1
ATOM 936 N N . LEU A 1 116 ? -11.643 2.238 6.188 1.00 89.19 116 LEU A N 1
ATOM 937 C CA . LEU A 1 116 ? -13.014 1.760 6.013 1.00 89.19 116 LEU A CA 1
ATOM 938 C C . LEU A 1 116 ? -13.103 0.699 4.912 1.00 89.19 116 LEU A C 1
ATOM 940 O O . LEU A 1 116 ? -12.387 0.765 3.915 1.00 89.19 116 LEU A O 1
ATOM 944 N N . GLY A 1 117 ? -14.038 -0.244 5.062 1.00 88.44 117 GLY A N 1
ATOM 945 C CA . GLY A 1 117 ? -14.315 -1.267 4.044 1.00 88.44 117 GLY A CA 1
ATOM 946 C C . GLY A 1 117 ? -13.258 -2.372 3.942 1.00 88.44 117 GLY A C 1
ATOM 947 O O . GLY A 1 117 ? -13.226 -3.086 2.943 1.00 88.44 117 GLY A O 1
ATOM 948 N N . ILE A 1 118 ? -12.410 -2.501 4.962 1.00 90.31 118 ILE A N 1
ATOM 949 C CA . ILE A 1 118 ? -11.375 -3.530 5.060 1.00 90.31 118 ILE A CA 1
ATOM 950 C C . ILE A 1 118 ? -12.005 -4.873 5.440 1.00 90.31 118 ILE A C 1
ATOM 952 O O . ILE A 1 118 ? -12.795 -4.959 6.382 1.00 90.31 118 ILE A O 1
ATOM 956 N N . ASP A 1 119 ? -11.602 -5.939 4.759 1.00 90.12 119 ASP A N 1
ATOM 957 C CA . ASP A 1 119 ? -11.769 -7.305 5.238 1.00 90.12 119 ASP A CA 1
ATOM 958 C C . ASP A 1 119 ? -10.635 -7.645 6.214 1.00 90.12 119 ASP A C 1
ATOM 960 O O . ASP A 1 119 ? -9.579 -8.153 5.828 1.00 90.12 119 ASP A O 1
ATOM 964 N N . SER A 1 120 ? -10.860 -7.367 7.504 1.00 86.56 120 SER A N 1
ATOM 965 C CA . SER A 1 120 ? -9.842 -7.550 8.547 1.00 86.56 120 SER A CA 1
ATOM 966 C C . SER A 1 120 ? -9.377 -8.999 8.706 1.00 86.56 120 SER A C 1
ATOM 968 O O . SER A 1 120 ? -8.265 -9.226 9.173 1.00 86.56 120 SER A O 1
ATOM 970 N N . ALA A 1 121 ? -10.178 -9.984 8.282 1.00 86.31 121 ALA A N 1
ATOM 971 C CA . ALA A 1 121 ? -9.815 -11.398 8.364 1.00 86.31 121 ALA A CA 1
ATOM 972 C C . ALA A 1 121 ? -8.771 -11.805 7.314 1.00 86.31 121 ALA A C 1
ATOM 974 O O . ALA A 1 121 ? -8.079 -12.805 7.496 1.00 86.31 121 ALA A O 1
ATOM 975 N N . THR A 1 122 ? -8.672 -11.053 6.215 1.00 89.81 122 THR A N 1
ATOM 976 C CA . THR A 1 122 ? -7.711 -11.305 5.127 1.00 89.81 122 THR A CA 1
ATOM 977 C C . THR A 1 122 ? -6.686 -10.190 4.961 1.00 89.81 122 THR A C 1
ATOM 979 O 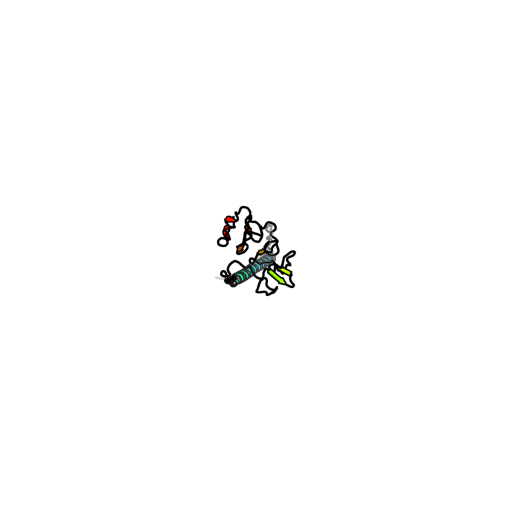O . THR A 1 122 ? -5.857 -10.263 4.056 1.00 89.81 122 THR A O 1
ATOM 982 N N . PHE A 1 123 ? -6.739 -9.169 5.819 1.00 89.75 123 PHE A N 1
ATOM 983 C CA . PHE A 1 123 ? -5.834 -8.036 5.752 1.00 89.75 123 PHE A CA 1
ATOM 984 C C . PHE A 1 123 ? -4.406 -8.450 6.104 1.00 89.75 123 PHE A C 1
ATOM 986 O O . PHE A 1 123 ? -4.144 -9.070 7.135 1.00 89.75 123 PHE A O 1
ATOM 993 N N . GLN A 1 124 ? -3.483 -8.071 5.235 1.00 90.06 124 GLN A N 1
ATOM 994 C CA . GLN A 1 124 ? -2.079 -8.414 5.288 1.00 90.06 124 GLN A CA 1
ATOM 995 C C . GLN A 1 124 ? -1.259 -7.169 4.974 1.00 90.06 124 GLN A C 1
ATOM 997 O O . GLN A 1 124 ? -1.402 -6.563 3.910 1.00 90.06 124 GLN A O 1
ATOM 1002 N N . VAL A 1 125 ? -0.364 -6.809 5.888 1.00 89.69 125 VAL A N 1
ATOM 1003 C CA . VAL A 1 125 ? 0.616 -5.751 5.649 1.00 89.69 125 VAL A CA 1
ATOM 1004 C C . VAL A 1 125 ? 1.741 -6.344 4.801 1.00 89.69 125 VAL A C 1
ATOM 1006 O O . VAL A 1 125 ? 2.321 -7.371 5.151 1.00 89.69 125 VAL A O 1
ATOM 1009 N N . LEU A 1 126 ? 2.009 -5.739 3.646 1.00 87.88 126 LEU A N 1
ATOM 1010 C CA . LEU A 1 126 ? 3.026 -6.214 2.704 1.00 87.88 126 LEU A CA 1
ATOM 1011 C C . LEU A 1 126 ? 4.381 -5.596 3.019 1.00 87.88 126 LEU A C 1
ATOM 1013 O O . LEU A 1 126 ? 5.395 -6.283 3.040 1.00 87.88 126 LEU A O 1
ATOM 1017 N N . ASN A 1 127 ? 4.379 -4.291 3.266 1.00 84.25 127 ASN A N 1
ATOM 1018 C CA . ASN A 1 127 ? 5.528 -3.549 3.739 1.00 84.25 127 ASN A CA 1
ATOM 1019 C C . ASN A 1 127 ? 5.036 -2.314 4.511 1.00 84.25 127 ASN A C 1
ATOM 1021 O O . ASN A 1 127 ? 3.859 -2.178 4.842 1.00 84.25 127 ASN A O 1
ATOM 1025 N N . TYR A 1 128 ? 5.951 -1.397 4.780 1.00 82.06 128 TYR A N 1
ATOM 1026 C CA . TYR A 1 128 ? 5.688 -0.138 5.463 1.00 82.06 128 TYR A CA 1
ATOM 1027 C C . TYR A 1 128 ? 4.599 0.739 4.817 1.00 82.06 128 TYR A C 1
ATOM 1029 O O . TYR A 1 128 ? 3.830 1.408 5.501 1.00 82.06 128 TYR A O 1
ATOM 1037 N N . PHE A 1 129 ? 4.518 0.726 3.489 1.00 87.00 129 PHE A N 1
ATOM 1038 C CA . PHE A 1 129 ? 3.619 1.563 2.702 1.00 87.00 129 PHE A CA 1
ATOM 1039 C C . PHE A 1 129 ? 2.364 0.796 2.290 1.00 87.00 129 PHE A C 1
ATOM 1041 O O . PHE A 1 129 ? 1.258 1.333 2.356 1.00 87.00 129 PHE A O 1
ATOM 1048 N N . TYR A 1 130 ? 2.509 -0.467 1.900 1.00 91.50 130 TYR A N 1
ATOM 1049 C CA . TYR A 1 130 ? 1.479 -1.246 1.233 1.00 91.50 130 TYR A CA 1
ATOM 1050 C C . TYR A 1 130 ? 0.872 -2.328 2.120 1.00 91.50 130 TYR A C 1
ATOM 1052 O O . TYR A 1 130 ? 1.560 -3.044 2.847 1.00 91.50 130 TYR A O 1
ATOM 1060 N N . ALA A 1 131 ? -0.434 -2.506 1.973 1.00 92.75 131 ALA A N 1
ATOM 1061 C CA . ALA A 1 131 ? -1.188 -3.611 2.542 1.00 92.75 131 ALA A CA 1
ATOM 1062 C C . ALA A 1 131 ? -2.228 -4.105 1.533 1.00 92.75 131 ALA A C 1
ATOM 1064 O O . ALA A 1 131 ? -2.578 -3.398 0.588 1.00 92.75 131 ALA A O 1
ATOM 1065 N N . LYS A 1 132 ? -2.735 -5.320 1.716 1.00 93.81 132 LYS A N 1
ATOM 1066 C CA . LYS A 1 132 ? -3.807 -5.879 0.888 1.00 93.81 132 LYS A CA 1
ATOM 1067 C C . LYS A 1 132 ? -4.767 -6.708 1.718 1.00 93.81 132 LYS A C 1
ATOM 1069 O O . LYS A 1 132 ? -4.430 -7.176 2.795 1.00 93.81 132 LYS A O 1
ATOM 1074 N N . ASP A 1 133 ? -5.940 -6.940 1.166 1.00 93.94 133 ASP A N 1
ATOM 1075 C CA . ASP A 1 133 ? -6.894 -7.938 1.619 1.00 93.94 133 ASP A CA 1
ATOM 1076 C C . ASP A 1 133 ? -7.415 -8.677 0.380 1.00 93.94 133 ASP A C 1
ATOM 1078 O O . ASP A 1 133 ? -6.863 -8.550 -0.720 1.00 93.94 133 ASP A O 1
ATOM 1082 N N . LYS A 1 134 ? -8.463 -9.487 0.524 1.00 93.94 134 LYS A N 1
ATOM 1083 C CA . LYS A 1 134 ? -9.015 -10.229 -0.617 1.00 93.94 134 LYS A CA 1
ATOM 1084 C C . LYS A 1 134 ? -9.687 -9.353 -1.694 1.00 93.94 134 LYS A C 1
ATOM 1086 O O . LYS A 1 134 ? -9.983 -9.870 -2.768 1.00 93.94 134 LYS A O 1
ATOM 1091 N N . ASN A 1 135 ? -9.979 -8.084 -1.405 1.00 94.94 135 ASN A N 1
ATOM 1092 C CA . ASN A 1 135 ? -10.775 -7.177 -2.233 1.00 94.94 135 ASN A CA 1
ATOM 1093 C C . ASN A 1 135 ? -9.999 -5.946 -2.727 1.00 94.94 135 ASN A C 1
ATOM 1095 O O . ASN A 1 135 ? -10.352 -5.415 -3.778 1.00 94.94 135 ASN A O 1
ATOM 1099 N N . HIS A 1 136 ? -8.995 -5.458 -1.992 1.00 95.56 136 HIS A N 1
ATOM 1100 C CA . HIS A 1 136 ? -8.254 -4.254 -2.366 1.00 95.56 136 HIS A CA 1
ATOM 1101 C C . HIS A 1 136 ? -6.771 -4.290 -1.972 1.00 95.56 136 HIS A C 1
ATOM 1103 O O . HIS A 1 136 ? -6.314 -5.101 -1.165 1.00 95.56 136 HIS A O 1
ATOM 1109 N N . VAL A 1 137 ? -6.027 -3.362 -2.575 1.00 96.25 137 VAL A N 1
ATOM 1110 C CA . VAL A 1 137 ? -4.673 -2.977 -2.178 1.00 96.25 137 VAL A CA 1
ATOM 1111 C C . VAL A 1 137 ? -4.718 -1.550 -1.641 1.00 96.25 137 VAL A C 1
ATOM 1113 O O . VAL A 1 137 ? -5.429 -0.695 -2.179 1.00 96.25 137 VAL A O 1
ATOM 1116 N N . TRP A 1 138 ? -3.936 -1.282 -0.602 1.00 94.25 138 TRP A N 1
ATOM 1117 C CA . TRP A 1 138 ? -3.774 0.027 0.015 1.00 94.25 138 TRP A CA 1
ATOM 1118 C C . TRP A 1 138 ? -2.321 0.484 -0.016 1.00 94.25 138 TRP A C 1
ATOM 1120 O O . TRP A 1 138 ? -1.414 -0.329 0.127 1.00 94.25 138 TRP A O 1
ATOM 1130 N N . CYS A 1 139 ? -2.127 1.793 -0.166 1.00 93.25 139 CYS A N 1
ATOM 1131 C CA . CYS A 1 139 ? -0.898 2.512 0.148 1.00 93.25 139 CYS A CA 1
ATOM 1132 C C . CYS A 1 139 ? -1.235 3.545 1.224 1.00 93.25 139 CYS A C 1
ATOM 1134 O O . CYS A 1 139 ? -1.987 4.497 0.989 1.00 93.25 139 CYS A O 1
ATOM 1136 N N . GLY A 1 140 ? -0.749 3.315 2.434 1.00 90.69 140 GLY A N 1
ATOM 1137 C CA . GLY A 1 140 ? -1.268 3.912 3.653 1.00 90.69 140 GLY A CA 1
ATOM 1138 C C . GLY A 1 140 ? -2.792 3.844 3.746 1.00 90.69 140 GLY A C 1
ATOM 1139 O O . GLY A 1 140 ? -3.406 2.783 3.732 1.00 90.69 140 GLY A O 1
ATOM 1140 N N . SER A 1 141 ? -3.436 5.008 3.805 1.00 90.69 141 SER A N 1
ATOM 1141 C CA . SER A 1 141 ? -4.903 5.103 3.852 1.00 90.69 141 SER A CA 1
ATOM 1142 C C . SER A 1 141 ? -5.586 5.195 2.478 1.00 90.69 141 SER A C 1
ATOM 1144 O O . SER A 1 141 ? -6.807 5.354 2.414 1.00 90.69 141 SER A O 1
ATOM 1146 N N . LYS A 1 142 ? -4.823 5.154 1.379 1.00 92.25 142 LYS A N 1
ATOM 1147 C CA . LYS A 1 142 ? -5.331 5.263 0.005 1.00 92.25 142 LYS A CA 1
ATOM 1148 C C . LYS A 1 142 ? -5.563 3.872 -0.571 1.00 92.25 142 LYS A C 1
ATOM 1150 O O . LYS A 1 142 ? -4.655 3.053 -0.563 1.00 92.25 142 LYS A O 1
ATOM 1155 N N . THR A 1 143 ? -6.739 3.633 -1.141 1.00 95.00 143 THR A N 1
ATOM 1156 C CA . THR A 1 143 ? -7.026 2.413 -1.910 1.00 95.00 143 THR A CA 1
ATOM 1157 C C . THR A 1 143 ? -6.551 2.564 -3.357 1.00 95.00 143 THR A C 1
ATOM 1159 O O . THR A 1 143 ? -6.775 3.604 -3.981 1.00 95.00 143 THR A O 1
ATOM 1162 N N . LEU A 1 144 ? -5.905 1.532 -3.900 1.00 96.69 144 LEU A N 1
ATOM 1163 C CA . LEU A 1 144 ? -5.421 1.482 -5.280 1.00 96.69 144 LEU A CA 1
ATOM 1164 C C . LEU A 1 144 ? -6.475 0.779 -6.137 1.00 96.69 144 LEU A C 1
ATOM 1166 O O . LEU A 1 144 ? -6.506 -0.443 -6.226 1.00 96.69 144 LEU A O 1
ATOM 1170 N N . THR A 1 145 ? -7.371 1.553 -6.746 1.00 95.69 145 THR A N 1
ATOM 1171 C CA . THR A 1 145 ? -8.530 1.011 -7.478 1.00 95.69 145 THR A CA 1
ATOM 1172 C C . THR A 1 145 ? -8.172 0.310 -8.788 1.00 95.69 145 THR A C 1
ATOM 1174 O O . THR A 1 145 ? -8.928 -0.547 -9.227 1.00 95.69 145 THR A O 1
ATOM 1177 N N . GLU A 1 146 ? -7.040 0.665 -9.397 1.00 96.81 146 GLU A N 1
ATOM 1178 C CA . GLU A 1 146 ? -6.537 0.062 -10.645 1.00 96.81 146 GLU A CA 1
ATOM 1179 C C . GLU A 1 146 ? -5.639 -1.164 -10.390 1.00 96.81 146 GLU A C 1
ATOM 1181 O O . GLU A 1 146 ? -5.172 -1.787 -11.339 1.00 96.81 146 GLU A O 1
ATOM 1186 N N . ALA A 1 147 ? -5.362 -1.501 -9.123 1.00 97.25 147 ALA A N 1
ATOM 1187 C CA . ALA A 1 147 ? -4.418 -2.563 -8.793 1.00 97.25 147 ALA A CA 1
ATOM 1188 C C . ALA A 1 147 ? -4.969 -3.954 -9.128 1.00 97.25 147 ALA A C 1
ATOM 1190 O O . ALA A 1 147 ? -6.064 -4.339 -8.704 1.00 97.25 147 ALA A O 1
ATOM 1191 N N . ASP A 1 148 ? -4.162 -4.759 -9.813 1.00 97.75 148 ASP A N 1
ATOM 1192 C CA . ASP A 1 148 ? -4.439 -6.176 -10.014 1.00 97.75 148 ASP A CA 1
ATOM 1193 C C . ASP A 1 148 ? -4.003 -6.984 -8.781 1.00 97.75 148 ASP A C 1
ATOM 1195 O O . ASP A 1 148 ? -2.838 -7.335 -8.602 1.00 97.75 148 ASP A O 1
ATOM 1199 N N . LEU A 1 149 ? -4.972 -7.320 -7.924 1.00 95.38 149 LEU A N 1
ATOM 1200 C CA . LEU A 1 149 ? -4.756 -8.024 -6.648 1.00 95.38 149 LEU A CA 1
ATOM 1201 C C . LEU A 1 149 ? -3.951 -9.321 -6.758 1.00 95.38 149 LEU A C 1
ATOM 1203 O O . LEU A 1 149 ? -3.256 -9.697 -5.807 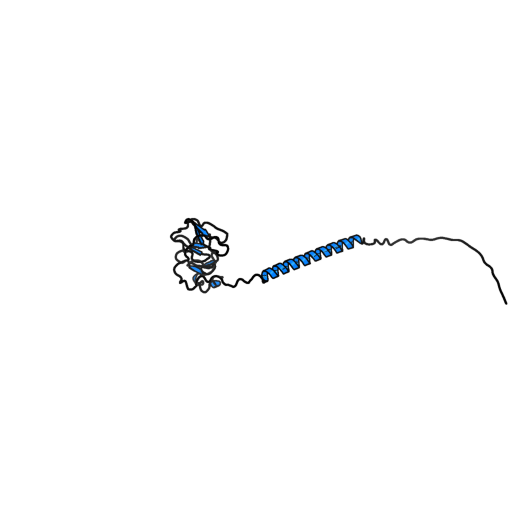1.00 95.38 149 LEU A O 1
ATOM 1207 N N . ALA A 1 150 ? -4.117 -10.042 -7.868 1.00 94.94 150 ALA A N 1
ATOM 1208 C CA . ALA A 1 150 ? -3.532 -11.361 -8.063 1.00 94.94 150 ALA A CA 1
ATOM 1209 C C . ALA A 1 150 ? -2.037 -11.279 -8.379 1.00 94.94 150 ALA A C 1
ATOM 1211 O O . ALA A 1 150 ? -1.295 -12.199 -8.043 1.00 94.94 150 ALA A O 1
ATOM 1212 N N . THR A 1 151 ? -1.606 -10.188 -9.010 1.00 96.19 151 THR A N 1
ATOM 1213 C CA . THR A 1 151 ? -0.221 -9.982 -9.450 1.00 96.19 151 THR A CA 1
ATOM 1214 C C . THR A 1 151 ? 0.500 -8.869 -8.697 1.00 96.19 151 THR A C 1
ATOM 1216 O O . THR A 1 151 ? 1.689 -8.667 -8.926 1.00 96.19 151 THR A O 1
ATOM 1219 N N . PHE A 1 152 ? -0.188 -8.179 -7.783 1.00 96.31 152 PHE A N 1
ATOM 1220 C CA . PHE A 1 152 ? 0.398 -7.109 -6.987 1.00 96.31 152 PHE A CA 1
ATOM 1221 C C . PHE A 1 152 ? 1.558 -7.601 -6.114 1.00 96.31 152 PHE A C 1
ATOM 1223 O O . PHE A 1 152 ? 1.404 -8.522 -5.306 1.00 96.31 152 PHE A O 1
ATOM 1230 N N . GLN A 1 153 ? 2.691 -6.919 -6.239 1.00 93.12 153 GLN A N 1
ATOM 1231 C CA . GLN A 1 153 ? 3.938 -7.175 -5.539 1.00 93.12 153 GLN A CA 1
ATOM 1232 C C . GLN A 1 153 ? 4.520 -5.848 -5.038 1.00 93.12 153 GLN A C 1
ATOM 1234 O O . GLN A 1 153 ? 4.736 -4.915 -5.810 1.00 93.12 153 GLN A O 1
ATOM 1239 N N . SER A 1 154 ? 4.808 -5.772 -3.739 1.00 90.69 154 SER A 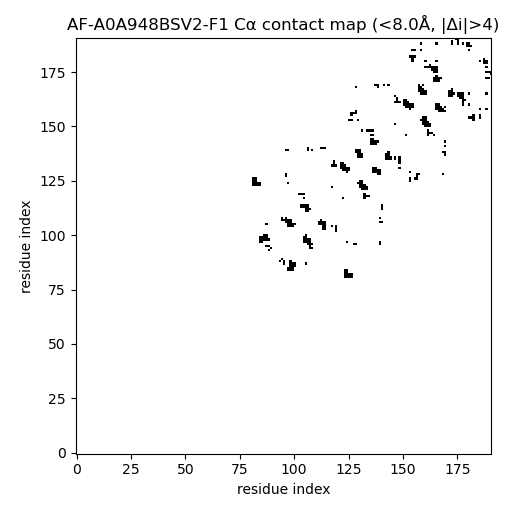N 1
ATOM 1240 C CA . SER A 1 154 ? 5.637 -4.698 -3.182 1.00 90.69 154 SER A CA 1
ATOM 1241 C C . SER A 1 154 ? 7.088 -4.926 -3.605 1.00 90.69 154 SER A C 1
ATOM 1243 O O . SER A 1 154 ? 7.596 -6.025 -3.414 1.00 90.69 154 SER A O 1
ATOM 1245 N N . LEU A 1 155 ? 7.760 -3.897 -4.121 1.00 88.19 155 LEU A N 1
ATOM 1246 C CA . LEU A 1 155 ? 9.151 -3.983 -4.581 1.00 88.19 155 LEU A CA 1
ATOM 1247 C C . LEU A 1 155 ? 10.171 -3.497 -3.540 1.00 88.19 155 LEU A C 1
ATOM 1249 O O . LEU A 1 155 ? 11.369 -3.536 -3.797 1.00 88.19 155 LEU A O 1
ATOM 1253 N N . GLY A 1 156 ? 9.700 -3.052 -2.374 1.00 81.19 156 GLY A N 1
ATOM 1254 C CA . GLY A 1 156 ? 10.525 -2.397 -1.361 1.00 81.19 156 GLY A CA 1
ATOM 1255 C C . GLY A 1 156 ? 10.378 -0.878 -1.405 1.00 81.19 156 GLY A C 1
ATOM 1256 O O . GLY A 1 156 ? 9.943 -0.306 -2.408 1.00 81.19 156 GLY A O 1
ATOM 1257 N N . ASP A 1 157 ? 10.698 -0.237 -0.281 1.00 81.75 157 ASP A N 1
ATOM 1258 C CA . ASP A 1 157 ? 10.437 1.184 -0.051 1.00 81.75 157 ASP A CA 1
ATOM 1259 C C . ASP A 1 157 ? 8.992 1.552 -0.457 1.00 81.75 157 ASP A C 1
ATOM 1261 O O . ASP A 1 157 ? 8.035 0.829 -0.162 1.00 81.75 157 ASP A O 1
ATOM 1265 N N . GLU A 1 158 ? 8.830 2.665 -1.163 1.00 87.38 158 GLU A N 1
ATOM 1266 C 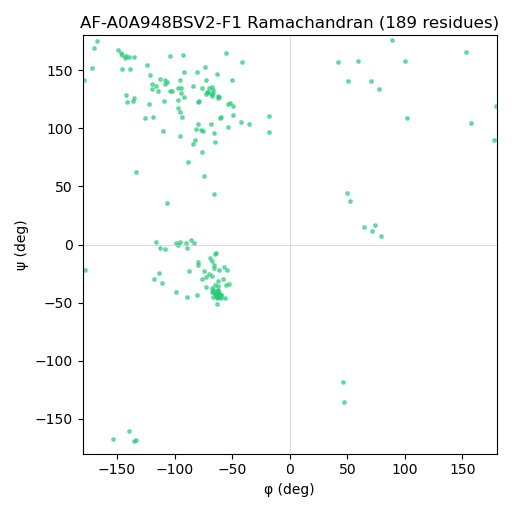CA . GLU A 1 158 ? 7.559 3.186 -1.665 1.00 87.38 158 GLU A CA 1
ATOM 1267 C C . GLU A 1 158 ? 7.141 2.601 -3.029 1.00 87.38 158 GLU A C 1
ATOM 1269 O O . GLU A 1 158 ? 6.091 2.977 -3.566 1.00 87.38 158 GLU A O 1
ATOM 1274 N N . TYR A 1 159 ? 7.903 1.649 -3.581 1.00 90.62 159 TYR A N 1
ATOM 1275 C CA . TYR A 1 159 ? 7.646 1.059 -4.894 1.00 90.62 159 TYR A CA 1
ATOM 1276 C C . TYR A 1 159 ? 6.848 -0.243 -4.819 1.00 90.62 159 TYR A C 1
ATOM 1278 O O . TYR A 1 159 ? 7.048 -1.103 -3.959 1.00 90.62 159 TYR A O 1
ATOM 1286 N N . ALA A 1 160 ? 5.951 -0.414 -5.782 1.00 93.88 160 ALA A N 1
ATOM 1287 C CA . ALA A 1 160 ? 5.221 -1.652 -6.006 1.00 93.88 160 ALA A CA 1
ATOM 1288 C C . ALA A 1 160 ? 4.901 -1.810 -7.492 1.00 93.88 160 ALA A C 1
ATOM 1290 O O . ALA A 1 160 ? 5.020 -0.866 -8.271 1.00 93.88 160 ALA A O 1
ATOM 1291 N N . LYS A 1 161 ? 4.467 -2.997 -7.894 1.00 95.06 161 LYS A N 1
ATOM 1292 C CA . LYS A 1 161 ? 3.971 -3.246 -9.243 1.00 95.06 161 LYS A CA 1
ATOM 1293 C C . LYS A 1 161 ? 2.854 -4.269 -9.245 1.00 95.06 161 LYS A C 1
ATOM 1295 O O . LYS A 1 161 ? 2.712 -5.053 -8.313 1.00 95.06 161 LYS A O 1
ATOM 1300 N N . ASP A 1 162 ? 2.126 -4.308 -10.341 1.00 97.44 162 ASP A N 1
ATOM 1301 C CA . ASP A 1 162 ? 1.343 -5.460 -10.753 1.00 97.44 162 ASP A CA 1
ATOM 1302 C C . ASP A 1 162 ? 1.59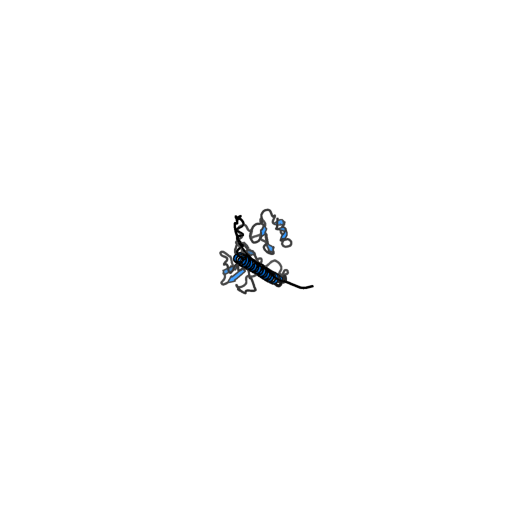6 -5.742 -12.241 1.00 97.44 162 ASP A C 1
ATOM 1304 O O . ASP A 1 162 ? 2.537 -5.214 -12.832 1.00 97.44 162 ASP A O 1
ATOM 1308 N N . LYS A 1 163 ? 0.801 -6.611 -12.870 1.00 96.81 163 LYS A N 1
ATOM 1309 C CA . LYS A 1 163 ? 0.986 -6.947 -14.291 1.00 96.81 163 LYS A CA 1
ATOM 1310 C C . LYS A 1 163 ? 0.728 -5.783 -15.267 1.00 96.81 163 LYS A C 1
ATOM 1312 O O . LYS A 1 163 ? 1.088 -5.907 -16.433 1.00 96.81 163 LYS A O 1
ATOM 1317 N N . ASN A 1 164 ? 0.043 -4.726 -14.832 1.00 96.88 164 ASN A N 1
ATOM 1318 C CA . ASN A 1 164 ? -0.405 -3.607 -15.662 1.00 96.88 164 ASN A CA 1
ATOM 1319 C C . ASN A 1 164 ? 0.345 -2.305 -15.343 1.00 96.88 164 ASN A C 1
ATOM 1321 O O . ASN A 1 164 ? 0.533 -1.481 -16.236 1.00 96.88 164 ASN A O 1
ATOM 1325 N N . HIS A 1 165 ? 0.735 -2.101 -14.083 1.00 96.56 165 HIS A N 1
ATOM 1326 C CA . HIS A 1 165 ? 1.200 -0.816 -13.576 1.00 96.56 165 HIS A CA 1
ATOM 1327 C C . HIS A 1 165 ? 2.402 -0.947 -12.645 1.00 96.56 165 HIS A C 1
ATOM 1329 O O . HIS A 1 165 ? 2.562 -1.921 -11.907 1.00 96.56 165 HIS A O 1
ATOM 1335 N N . VAL A 1 166 ? 3.213 0.107 -12.635 1.00 95.31 166 VAL A N 1
ATOM 1336 C CA . VAL A 1 166 ? 4.219 0.365 -11.606 1.00 95.31 166 VAL A CA 1
ATOM 1337 C C . VAL A 1 166 ? 3.721 1.508 -10.736 1.00 95.31 166 VAL A C 1
ATOM 1339 O O . VAL A 1 166 ? 3.152 2.475 -11.242 1.00 95.31 166 VAL A O 1
ATOM 1342 N N . TYR A 1 167 ? 3.928 1.399 -9.430 1.00 94.69 167 TYR A N 1
ATOM 1343 C CA . TYR A 1 167 ? 3.474 2.355 -8.435 1.00 94.69 167 TYR A CA 1
ATOM 1344 C C . TYR A 1 167 ? 4.653 2.949 -7.666 1.00 94.69 167 TYR A C 1
ATOM 1346 O O . TYR A 1 167 ? 5.545 2.220 -7.238 1.00 94.69 167 TYR A O 1
ATOM 1354 N N . ASN A 1 168 ? 4.609 4.260 -7.424 1.00 93.12 168 ASN A N 1
ATOM 1355 C CA . ASN A 1 168 ? 5.413 4.944 -6.412 1.00 93.12 168 ASN A CA 1
ATOM 1356 C C . ASN A 1 168 ? 4.464 5.667 -5.447 1.00 93.12 168 ASN A C 1
ATOM 1358 O O . ASN A 1 168 ? 3.644 6.492 -5.869 1.00 93.12 168 ASN A O 1
ATOM 1362 N N . ASN A 1 169 ? 4.549 5.312 -4.163 1.00 91.75 169 ASN A N 1
ATOM 1363 C CA . ASN A 1 169 ? 3.721 5.857 -3.091 1.00 91.75 169 ASN A CA 1
ATOM 1364 C C . ASN A 1 169 ? 2.219 5.829 -3.458 1.00 91.75 169 ASN A C 1
ATOM 1366 O O . ASN A 1 169 ? 1.478 6.810 -3.344 1.00 91.75 169 ASN A O 1
ATOM 1370 N N . GLY A 1 170 ? 1.787 4.697 -4.027 1.00 94.06 170 GLY A N 1
ATOM 1371 C CA . GLY A 1 170 ? 0.414 4.458 -4.469 1.00 94.06 170 GLY A CA 1
ATOM 1372 C C . GLY A 1 170 ? -0.034 5.233 -5.715 1.00 94.06 170 GLY A C 1
ATOM 1373 O O . GLY A 1 170 ? -1.237 5.270 -5.990 1.00 94.06 170 GLY A O 1
ATOM 1374 N N . ASN A 1 171 ? 0.867 5.879 -6.459 1.00 95.38 171 ASN A N 1
ATOM 1375 C CA . ASN A 1 171 ? 0.567 6.550 -7.729 1.00 95.38 171 ASN A CA 1
ATOM 1376 C C . ASN A 1 171 ? 1.156 5.767 -8.900 1.00 95.38 171 ASN A C 1
ATOM 1378 O O . ASN A 1 171 ? 2.292 5.317 -8.808 1.00 95.38 171 ASN A O 1
ATOM 1382 N N . ILE A 1 172 ? 0.395 5.633 -9.989 1.00 95.62 172 ILE A N 1
ATOM 1383 C CA . ILE A 1 172 ? 0.857 4.965 -11.212 1.00 95.62 172 ILE A CA 1
ATOM 1384 C C . ILE A 1 172 ? 1.975 5.794 -11.851 1.00 95.62 172 ILE A C 1
ATOM 1386 O O . ILE A 1 172 ? 1.848 7.012 -11.996 1.00 95.62 172 ILE A O 1
ATOM 1390 N N . ILE A 1 173 ? 3.058 5.123 -12.231 1.00 93.69 173 ILE A N 1
ATOM 1391 C CA . ILE A 1 173 ? 4.152 5.689 -13.015 1.00 93.69 173 ILE A CA 1
ATOM 1392 C C . ILE A 1 173 ? 3.873 5.386 -14.488 1.00 93.69 173 ILE A C 1
ATOM 1394 O O . ILE A 1 173 ? 3.922 4.238 -14.925 1.00 93.69 173 ILE A O 1
ATOM 1398 N N . GLU A 1 174 ? 3.545 6.421 -15.254 1.00 92.88 174 GLU A N 1
ATOM 1399 C CA . GLU A 1 174 ? 3.207 6.283 -16.671 1.00 92.88 174 GLU A CA 1
ATOM 1400 C C . GLU A 1 174 ? 4.445 5.991 -17.529 1.00 92.88 174 GLU A C 1
ATOM 1402 O O . GLU A 1 174 ? 5.508 6.580 -17.332 1.00 92.88 174 GLU A O 1
ATOM 1407 N N . GLY A 1 175 ? 4.284 5.126 -18.534 1.00 90.38 175 GLY A N 1
ATOM 1408 C CA . GLY A 1 175 ? 5.329 4.833 -19.522 1.00 90.38 175 GLY A CA 1
ATOM 1409 C C . GLY A 1 175 ? 6.423 3.865 -19.063 1.00 90.38 175 GLY A C 1
ATOM 1410 O O . GLY A 1 175 ? 7.381 3.670 -19.807 1.00 90.38 175 GLY A O 1
ATOM 1411 N N . VAL A 1 176 ? 6.277 3.251 -17.887 1.00 90.88 176 VAL A N 1
ATOM 1412 C CA . VAL A 1 176 ? 7.183 2.213 -17.375 1.00 90.88 176 VAL A CA 1
ATOM 1413 C C . VAL A 1 176 ? 6.543 0.841 -17.569 1.00 90.88 176 VAL A C 1
ATOM 1415 O O . VAL A 1 176 ? 5.379 0.645 -17.219 1.00 90.88 176 VAL A O 1
ATOM 1418 N N . ASP A 1 177 ? 7.298 -0.112 -18.117 1.00 91.75 177 ASP A N 1
ATOM 1419 C CA . ASP A 1 177 ? 6.865 -1.507 -18.209 1.00 91.75 177 ASP A CA 1
ATOM 1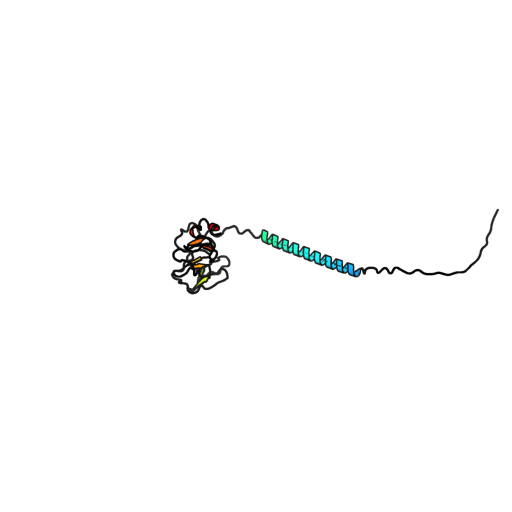420 C C . ASP A 1 177 ? 7.088 -2.206 -16.850 1.00 91.75 177 ASP A C 1
ATOM 1422 O O . ASP A 1 177 ? 8.224 -2.260 -16.368 1.00 91.75 177 ASP A O 1
ATOM 1426 N N . PRO A 1 178 ? 6.051 -2.782 -16.209 1.00 92.69 178 PRO A N 1
ATOM 1427 C CA . PRO A 1 178 ? 6.219 -3.530 -14.960 1.00 92.69 178 PRO A CA 1
ATOM 1428 C C . PRO A 1 178 ? 7.207 -4.704 -15.032 1.00 92.69 178 PRO A C 1
ATOM 1430 O O . PRO A 1 178 ? 7.680 -5.179 -13.992 1.00 92.69 178 PRO A O 1
ATOM 1433 N N . ALA A 1 179 ? 7.522 -5.202 -16.229 1.00 90.75 179 ALA A N 1
ATOM 1434 C CA . ALA A 1 179 ? 8.540 -6.227 -16.427 1.00 90.75 179 ALA A CA 1
ATOM 1435 C C . ALA A 1 179 ? 9.968 -5.729 -16.128 1.00 90.75 179 ALA A C 1
ATOM 1437 O O . ALA A 1 179 ? 10.796 -6.534 -15.701 1.00 90.75 179 ALA A O 1
ATOM 1438 N N . ASP A 1 180 ? 10.235 -4.427 -16.277 1.00 88.69 180 ASP A N 1
ATOM 1439 C CA . ASP A 1 180 ? 11.558 -3.823 -16.051 1.00 88.69 180 ASP A CA 1
ATOM 1440 C C . ASP A 1 180 ? 11.853 -3.576 -14.557 1.00 88.69 180 ASP A C 1
ATOM 1442 O O . ASP A 1 180 ? 12.997 -3.382 -14.143 1.00 88.69 180 ASP A O 1
ATOM 1446 N N . CYS A 1 181 ? 10.816 -3.628 -13.721 1.00 86.62 181 CYS A N 1
ATOM 1447 C CA . CYS A 1 181 ? 10.880 -3.414 -12.281 1.00 86.62 181 CYS A CA 1
ATOM 1448 C C . CYS A 1 181 ? 11.081 -4.719 -11.505 1.00 86.62 181 CYS A C 1
ATOM 1450 O O . CYS A 1 181 ? 10.272 -5.642 -11.617 1.00 86.62 181 CYS A O 1
ATOM 1452 N N . THR A 1 182 ? 12.087 -4.792 -10.635 1.00 82.94 182 THR A N 1
ATOM 1453 C CA . THR A 1 182 ? 12.306 -5.946 -9.743 1.00 82.94 182 THR A CA 1
ATOM 1454 C C . THR A 1 182 ? 12.632 -5.488 -8.325 1.00 82.94 182 THR A C 1
ATOM 1456 O O . THR A 1 182 ? 13.031 -4.342 -8.130 1.00 82.94 182 THR A O 1
ATOM 1459 N N . GLU A 1 183 ? 12.481 -6.380 -7.341 1.00 74.12 183 GLU A N 1
ATOM 1460 C CA . GLU A 1 183 ? 12.862 -6.112 -5.942 1.00 74.12 183 GLU A CA 1
ATOM 1461 C C . GLU A 1 183 ? 14.353 -5.750 -5.804 1.00 74.12 183 GLU A C 1
ATOM 1463 O O . GLU A 1 183 ? 14.731 -4.963 -4.943 1.00 74.12 183 GLU A O 1
ATOM 1468 N N . GLU A 1 184 ? 15.212 -6.273 -6.685 1.00 72.81 184 GLU A N 1
ATOM 1469 C CA . GLU A 1 184 ? 16.649 -5.972 -6.698 1.00 72.81 184 GLU A CA 1
ATOM 1470 C C . GLU A 1 184 ? 16.968 -4.620 -7.359 1.00 72.81 184 GLU A C 1
ATOM 1472 O O . GLU A 1 184 ? 18.053 -4.067 -7.165 1.00 72.81 184 GLU A O 1
ATOM 1477 N N . THR A 1 185 ? 16.030 -4.065 -8.135 1.00 68.38 185 THR A N 1
ATOM 1478 C CA . THR A 1 185 ? 16.215 -2.821 -8.892 1.00 68.38 185 THR A CA 1
ATOM 1479 C C . THR A 1 185 ? 15.033 -1.845 -8.753 1.00 68.38 185 THR A C 1
ATOM 1481 O O . THR A 1 185 ? 14.438 -1.480 -9.772 1.00 68.38 185 THR A O 1
ATOM 1484 N N . PRO A 1 186 ? 14.710 -1.330 -7.547 1.00 60.88 186 PRO A N 1
ATOM 1485 C CA . PRO A 1 186 ? 13.607 -0.374 -7.371 1.00 60.88 186 PRO A CA 1
ATOM 1486 C C . PRO A 1 186 ? 13.825 0.941 -8.140 1.00 60.88 186 PRO A C 1
ATOM 1488 O O . PRO A 1 186 ? 12.885 1.532 -8.659 1.00 60.88 186 PRO A O 1
ATOM 1491 N N . LEU A 1 187 ? 15.085 1.368 -8.306 1.00 62.47 187 LEU A N 1
ATOM 1492 C CA . LEU A 1 187 ? 15.461 2.521 -9.141 1.00 62.47 187 LEU A CA 1
ATOM 1493 C C . LEU A 1 187 ? 15.183 2.304 -10.640 1.00 62.47 187 LEU A C 1
ATOM 1495 O O . LEU A 1 187 ? 15.081 3.279 -11.376 1.00 62.47 187 LEU A O 1
ATOM 1499 N N . GLY A 1 188 ? 15.053 1.050 -11.091 1.00 62.47 188 GLY A N 1
ATOM 1500 C CA . GLY A 1 188 ? 14.666 0.714 -12.466 1.00 62.47 188 GLY A CA 1
ATOM 1501 C C . GLY A 1 188 ? 13.211 1.066 -12.787 1.00 62.47 188 GLY A C 1
ATOM 1502 O O . GLY A 1 188 ? 12.831 1.087 -13.950 1.00 62.47 188 GLY A O 1
ATOM 1503 N N . CYS A 1 189 ? 12.414 1.392 -11.766 1.00 67.19 189 CYS A N 1
ATOM 1504 C CA . CYS A 1 189 ? 11.038 1.856 -11.903 1.00 67.19 189 CYS A CA 1
ATOM 1505 C C . CYS A 1 189 ? 10.906 3.354 -12.191 1.00 67.19 189 CYS A C 1
ATOM 1507 O O . CYS A 1 189 ? 9.790 3.870 -12.259 1.00 67.19 189 CYS A O 1
ATOM 1509 N N . ILE A 1 190 ? 12.028 4.063 -12.321 1.00 64.88 190 ILE A N 1
ATOM 1510 C CA . ILE A 1 190 ? 12.066 5.490 -12.621 1.00 64.88 190 ILE A CA 1
ATOM 1511 C C . ILE A 1 190 ? 12.284 5.652 -14.138 1.00 64.88 190 ILE A C 1
ATOM 1513 O O . ILE A 1 190 ? 13.253 5.086 -14.648 1.00 64.88 190 ILE A O 1
ATOM 1517 N N . PRO A 1 191 ? 11.409 6.385 -14.856 1.00 57.53 191 PRO A N 1
ATOM 1518 C CA . PRO A 1 191 ? 11.546 6.629 -16.294 1.00 57.53 191 PRO A CA 1
ATOM 1519 C C . PRO A 1 191 ? 12.762 7.491 -16.668 1.00 57.53 191 PRO A C 1
ATOM 1521 O O . PRO A 1 191 ? 13.233 8.287 -15.819 1.00 57.53 191 PRO A O 1
#

Secondary structure (DSSP, 8-state):
----------------------------HHHHHHHHHHHHHHHHHHHHHHHHHHHHHHHHHSS----S------TTS-TTSPBPPEE----SS---SEEEETTEEEE-BTB-EEPTT--TTT-EE-SSSEEE-SS-EEETTEE-TT--TTT-EEEETTEEE-SS-EEETTEE-TT--TTT-BTTBGGGG--

pLDDT: mean 73.39, std 20.92, range [29.27, 97.75]

Sequence (191 aa):
MQEEINPQKLDGQDDGQSQSLYSNSTPSTKKFGILLIILLLVFIVIVISGILYFIQRKTLQELPILPAEIYELDKNSTVSEGIKLEECEINQEDSFYYCIENNIIYYSWEGKKELLGIDSATFQVLNYFYAKDKNHVWCGSKTLTEADLATFQSLGDEYAKDKNHVYNNGNIIEGVDPADCTEETPLGCIP